Protein AF-A0A3L7VFD5-F1 (afdb_monomer_lite)

Structure (mmCIF, N/CA/C/O backbone):
data_AF-A0A3L7VFD5-F1
#
_entry.id   AF-A0A3L7VFD5-F1
#
loop_
_atom_site.group_PDB
_atom_site.id
_atom_site.type_symbol
_atom_site.label_atom_id
_atom_site.label_alt_id
_atom_site.label_comp_id
_atom_site.label_asym_id
_atom_site.label_entity_id
_atom_site.label_seq_id
_atom_site.pdbx_PDB_ins_code
_atom_site.Cartn_x
_atom_site.Cartn_y
_atom_site.Cartn_z
_atom_site.occupancy
_atom_site.B_iso_or_equiv
_atom_site.auth_seq_id
_atom_site.auth_comp_id
_atom_site.auth_asym_id
_atom_site.auth_atom_id
_atom_site.pdbx_PDB_model_num
ATOM 1 N N . MET A 1 1 ? 52.631 -28.542 25.547 1.00 47.19 1 MET A N 1
ATOM 2 C CA . MET A 1 1 ? 51.894 -29.180 24.435 1.00 47.19 1 MET A CA 1
ATOM 3 C C . MET A 1 1 ? 50.417 -29.141 24.786 1.00 47.19 1 MET A C 1
ATOM 5 O O . MET A 1 1 ? 49.954 -29.977 25.547 1.00 47.19 1 MET A O 1
ATOM 9 N N . GLU A 1 2 ? 49.718 -28.105 24.331 1.00 42.50 2 GLU A N 1
ATOM 10 C CA . GLU A 1 2 ? 48.281 -27.907 24.563 1.00 42.50 2 GLU A CA 1
ATOM 11 C C . GLU A 1 2 ? 47.461 -28.545 23.429 1.00 42.50 2 GLU A C 1
ATOM 13 O O . GLU A 1 2 ? 47.842 -28.406 22.260 1.00 42.50 2 GLU A O 1
ATOM 18 N N . PRO A 1 3 ? 46.331 -29.215 23.712 1.00 53.91 3 PRO A N 1
ATOM 19 C CA . PRO A 1 3 ? 45.475 -29.744 22.662 1.00 53.91 3 PRO A CA 1
ATOM 20 C C . PRO A 1 3 ? 44.552 -28.652 22.096 1.00 53.91 3 PRO A C 1
ATOM 22 O O . PRO A 1 3 ? 43.691 -28.103 22.782 1.00 53.91 3 PRO A O 1
ATOM 25 N N . LYS A 1 4 ? 44.707 -28.369 20.796 1.00 46.00 4 LYS A N 1
ATOM 26 C CA . LYS A 1 4 ? 43.802 -27.525 20.000 1.00 46.00 4 LYS A CA 1
ATOM 27 C C . LYS A 1 4 ? 42.440 -28.210 19.828 1.00 46.00 4 LYS A C 1
ATOM 29 O O . LYS A 1 4 ? 42.324 -29.205 19.114 1.00 46.00 4 LYS A O 1
ATOM 34 N N . ALA A 1 5 ? 41.399 -27.634 20.425 1.00 45.50 5 ALA A N 1
ATOM 35 C CA . ALA A 1 5 ? 40.012 -28.037 20.210 1.00 45.50 5 ALA A CA 1
ATOM 36 C C . ALA A 1 5 ? 39.544 -27.657 18.792 1.00 45.50 5 ALA A C 1
ATOM 38 O O . ALA A 1 5 ? 39.379 -26.485 18.455 1.00 45.50 5 ALA A O 1
ATOM 39 N N . THR A 1 6 ? 39.318 -28.661 17.948 1.00 46.72 6 THR A N 1
ATOM 40 C CA . THR A 1 6 ? 38.741 -28.518 16.606 1.00 46.72 6 THR A CA 1
ATOM 41 C C . THR A 1 6 ? 37.215 -28.597 16.698 1.00 46.72 6 THR A C 1
ATOM 43 O O . THR A 1 6 ? 36.643 -29.666 16.906 1.00 46.72 6 THR A O 1
ATOM 46 N N . ARG A 1 7 ? 36.525 -27.458 16.542 1.00 39.69 7 ARG A N 1
ATOM 47 C CA . ARG A 1 7 ? 35.060 -27.416 16.387 1.00 39.69 7 ARG A CA 1
ATOM 48 C C . ARG A 1 7 ? 34.671 -27.967 15.013 1.00 39.69 7 ARG A C 1
ATOM 50 O O . ARG A 1 7 ? 34.913 -27.326 13.994 1.00 39.69 7 ARG A O 1
ATOM 57 N N . ARG A 1 8 ? 34.038 -29.142 14.995 1.00 33.72 8 ARG A N 1
ATOM 58 C CA . ARG A 1 8 ? 33.312 -29.670 13.831 1.00 33.72 8 ARG A CA 1
ATOM 59 C C . ARG A 1 8 ? 31.956 -28.968 13.724 1.00 33.72 8 ARG A C 1
ATOM 61 O O . ARG A 1 8 ? 31.162 -29.031 14.656 1.00 33.72 8 ARG A O 1
ATOM 68 N N . LEU A 1 9 ? 31.694 -28.325 12.587 1.00 34.00 9 LEU A N 1
ATOM 69 C CA . LEU A 1 9 ? 30.356 -27.883 12.191 1.00 34.00 9 LEU A CA 1
ATOM 70 C C . LEU A 1 9 ? 29.597 -29.087 11.622 1.00 34.00 9 LEU A C 1
ATOM 72 O O . LEU A 1 9 ? 30.040 -29.712 10.659 1.00 34.00 9 LEU A O 1
ATOM 76 N N . THR A 1 10 ? 28.470 -29.428 12.237 1.00 37.56 10 THR A N 1
ATOM 77 C CA . THR A 1 10 ? 27.516 -30.413 11.722 1.00 37.56 10 THR A CA 1
ATOM 78 C C . THR A 1 10 ? 26.588 -29.767 10.684 1.00 37.56 10 THR A C 1
ATOM 80 O O . THR A 1 10 ? 26.190 -28.612 10.848 1.00 37.56 10 THR A O 1
ATOM 83 N N . PRO A 1 11 ? 26.205 -30.485 9.612 1.00 35.38 11 PRO A N 1
ATOM 84 C CA . PRO A 1 11 ? 25.252 -29.981 8.631 1.00 35.38 11 PRO A CA 1
ATOM 85 C C . PRO A 1 11 ? 23.817 -30.131 9.159 1.00 35.38 11 PRO A C 1
ATOM 87 O O . PRO A 1 11 ? 23.357 -31.245 9.418 1.00 35.38 11 PRO A O 1
ATOM 90 N N . MET A 1 12 ? 23.088 -29.018 9.288 1.00 28.19 12 MET A N 1
ATOM 91 C CA . MET A 1 12 ? 21.644 -29.042 9.546 1.00 28.19 12 MET A CA 1
ATOM 92 C C . MET A 1 12 ? 20.909 -29.637 8.339 1.00 28.19 12 MET A C 1
ATOM 94 O O . MET A 1 12 ? 20.802 -29.021 7.278 1.00 28.19 12 MET A O 1
ATOM 98 N N . LYS A 1 13 ? 20.374 -30.846 8.519 1.00 33.19 13 LYS A N 1
ATOM 99 C CA . LYS A 1 13 ? 19.343 -31.430 7.660 1.00 33.19 13 LYS A CA 1
ATOM 100 C C . LYS A 1 13 ? 17.956 -31.033 8.187 1.00 33.19 13 LYS A C 1
ATOM 102 O O . LYS A 1 13 ? 17.655 -31.262 9.349 1.00 33.19 13 LYS A O 1
ATOM 107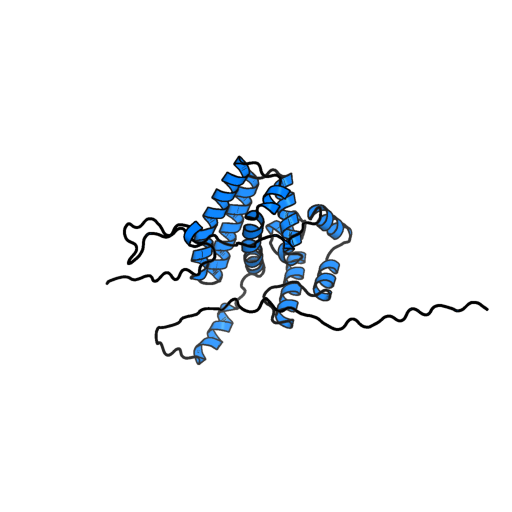 N N . LYS A 1 14 ? 17.157 -30.465 7.276 1.00 37.94 14 LYS A N 1
ATOM 108 C CA . LYS A 1 14 ? 15.692 -30.560 7.083 1.00 37.94 14 LYS A CA 1
ATOM 109 C C . LYS A 1 14 ? 14.800 -30.920 8.291 1.00 37.94 14 LYS A C 1
ATOM 111 O O . LYS A 1 14 ? 14.859 -32.051 8.754 1.00 37.94 14 LYS A O 1
ATOM 116 N N . CYS A 1 15 ? 13.828 -30.048 8.593 1.00 28.91 15 CYS A N 1
ATOM 117 C CA . CYS A 1 15 ? 12.426 -30.376 8.937 1.00 28.91 15 CYS A CA 1
ATOM 118 C C . CYS A 1 15 ? 11.527 -29.151 8.599 1.00 28.91 15 CYS A C 1
ATOM 120 O O . CYS A 1 15 ? 11.915 -28.043 8.950 1.00 28.91 15 CYS A O 1
ATOM 122 N N . ILE A 1 16 ? 10.555 -29.263 7.667 1.00 32.03 16 ILE A N 1
ATOM 123 C CA . ILE A 1 16 ? 9.072 -29.384 7.866 1.00 32.03 16 ILE A CA 1
ATOM 124 C C . ILE A 1 16 ? 8.458 -28.030 8.333 1.00 32.03 16 ILE A C 1
ATOM 126 O O . ILE A 1 16 ? 8.955 -27.475 9.297 1.00 32.03 16 ILE A O 1
ATOM 130 N N . LEU A 1 17 ? 7.487 -27.340 7.702 1.00 30.88 17 LEU A N 1
ATOM 131 C CA . LEU A 1 17 ? 6.160 -27.641 7.113 1.00 30.88 17 LEU A CA 1
ATOM 132 C C . LEU A 1 17 ? 5.897 -26.677 5.917 1.00 30.88 17 LEU A C 1
ATOM 134 O O . LEU A 1 17 ? 6.296 -25.520 5.979 1.00 30.88 17 LEU A O 1
ATOM 138 N N . LEU A 1 18 ? 5.375 -27.075 4.747 1.00 34.75 18 LEU A N 1
ATOM 139 C CA . LEU A 1 18 ? 3.965 -27.363 4.404 1.00 34.75 18 LEU A CA 1
ATOM 140 C C . LEU A 1 18 ? 2.945 -26.306 4.865 1.00 34.75 18 LEU A C 1
ATOM 142 O O . LEU A 1 18 ? 2.547 -26.275 6.021 1.00 34.75 18 LEU A O 1
ATOM 146 N N . GLY A 1 19 ? 2.445 -25.517 3.913 1.00 29.95 19 GLY A N 1
ATOM 147 C CA . GLY A 1 19 ? 1.246 -24.700 4.093 1.00 29.95 19 GLY A CA 1
ATOM 148 C C . GLY A 1 19 ? 1.325 -23.409 3.299 1.00 29.95 19 GLY A C 1
ATOM 149 O O . GLY A 1 19 ? 1.827 -22.432 3.826 1.00 29.95 19 GLY A O 1
ATOM 150 N N . LEU A 1 20 ? 0.904 -23.450 2.028 1.00 33.09 20 LEU A N 1
ATOM 151 C CA . LEU A 1 20 ? 0.375 -22.335 1.209 1.00 33.09 20 LEU A CA 1
ATOM 152 C C . LEU A 1 20 ? 0.159 -22.798 -0.252 1.00 33.09 20 LEU A C 1
ATOM 154 O O . LEU A 1 20 ? 0.409 -22.083 -1.218 1.00 33.09 20 LEU A O 1
ATOM 158 N N . GLY A 1 21 ? -0.299 -24.037 -0.426 1.00 30.41 21 GLY A N 1
ATOM 159 C CA . GLY A 1 21 ? -1.087 -24.408 -1.597 1.00 30.41 21 GLY A CA 1
ATOM 160 C C . GLY A 1 21 ? -2.545 -24.364 -1.164 1.00 30.41 21 GLY A C 1
ATOM 161 O O . GLY A 1 21 ? -2.809 -24.685 -0.010 1.00 30.41 21 GLY A O 1
ATOM 162 N N . TRP A 1 22 ? -3.456 -24.054 -2.085 1.00 28.53 22 TRP A N 1
ATOM 163 C CA . TRP A 1 22 ? -4.913 -23.938 -1.901 1.00 28.53 22 TRP A CA 1
ATOM 164 C C . TRP A 1 22 ? -5.420 -22.513 -1.628 1.00 28.53 22 TRP A C 1
ATOM 166 O O . TRP A 1 22 ? -5.955 -22.197 -0.574 1.00 28.53 22 TRP A O 1
ATOM 176 N N . ILE A 1 23 ? -5.365 -21.672 -2.663 1.00 31.47 23 ILE A N 1
ATOM 177 C CA . ILE A 1 23 ? -6.537 -20.860 -3.010 1.00 31.47 23 ILE A CA 1
ATOM 178 C C . ILE A 1 23 ? -7.079 -21.478 -4.292 1.00 31.47 23 ILE A C 1
ATOM 180 O O . ILE A 1 23 ? -6.551 -21.275 -5.386 1.00 31.47 23 ILE A O 1
ATOM 184 N N . LEU A 1 24 ? -8.065 -22.351 -4.106 1.00 31.52 24 LEU A N 1
ATOM 185 C CA . LEU A 1 24 ? -8.763 -23.034 -5.175 1.00 31.52 24 LEU A CA 1
ATOM 186 C C . LEU A 1 24 ? -9.630 -22.012 -5.911 1.00 31.52 24 LEU A C 1
ATOM 188 O O . LEU A 1 24 ? -10.523 -21.382 -5.344 1.00 31.52 24 LEU A O 1
ATOM 192 N N . LEU A 1 25 ? -9.333 -21.866 -7.192 1.00 32.38 25 LEU A N 1
ATOM 193 C CA . LEU A 1 25 ? -10.157 -21.215 -8.188 1.00 32.38 25 LEU A CA 1
ATOM 194 C C . LEU A 1 25 ? -11.389 -22.109 -8.406 1.00 32.38 25 LEU A C 1
ATOM 196 O O . LEU A 1 25 ? -11.350 -23.033 -9.213 1.00 32.38 25 LEU A O 1
ATOM 200 N N . VAL A 1 26 ? -12.471 -21.887 -7.654 1.00 27.50 26 VAL A N 1
ATOM 201 C CA . VAL A 1 26 ? -13.774 -22.492 -7.970 1.00 27.50 26 VAL A CA 1
ATOM 202 C C . VAL A 1 26 ? -14.364 -21.703 -9.136 1.00 27.50 26 VAL A C 1
ATOM 204 O O . VAL A 1 26 ? -15.088 -20.729 -8.958 1.00 27.50 26 VAL A O 1
ATOM 207 N N . VAL A 1 27 ? -13.993 -22.104 -10.351 1.00 33.53 27 VAL A N 1
ATOM 208 C CA . VAL A 1 27 ? -14.746 -21.789 -11.565 1.00 33.53 27 VAL A CA 1
ATOM 209 C C . VAL A 1 27 ? -15.717 -22.940 -11.764 1.00 33.53 27 VAL A C 1
ATOM 211 O O . VAL A 1 27 ? -15.351 -23.986 -12.290 1.00 33.53 27 VAL A O 1
ATOM 214 N N . SER A 1 28 ? -16.951 -22.758 -11.298 1.00 29.22 28 SER A N 1
ATOM 215 C CA . SER A 1 28 ? -18.067 -23.587 -11.743 1.00 29.22 28 SER A CA 1
ATOM 216 C C . SER A 1 28 ? -18.666 -22.899 -12.964 1.00 29.22 28 SER A C 1
ATOM 218 O O . SER A 1 28 ? -19.408 -21.927 -12.843 1.00 29.22 28 SER A O 1
ATOM 220 N N . PHE A 1 29 ? -18.248 -23.341 -14.149 1.00 32.47 29 PHE A N 1
ATOM 221 C CA . PHE A 1 29 ? -18.828 -22.935 -15.425 1.00 32.47 29 PHE A CA 1
ATOM 222 C C . PHE A 1 29 ? -19.794 -24.047 -15.845 1.00 32.47 29 PHE A C 1
ATOM 224 O O . PHE A 1 29 ? -19.408 -25.007 -16.503 1.00 32.47 29 PHE A O 1
ATOM 231 N N . CYS A 1 30 ? -21.044 -23.952 -15.401 1.00 33.19 30 CYS A N 1
ATOM 232 C CA . CYS A 1 30 ? -22.145 -24.699 -15.998 1.00 33.19 30 CYS A CA 1
ATOM 233 C C . CYS A 1 30 ? -22.911 -23.726 -16.879 1.00 33.19 30 CYS A C 1
ATOM 235 O O . CYS A 1 30 ? -23.705 -22.970 -16.345 1.00 33.19 30 CYS A O 1
ATOM 237 N N . LEU A 1 31 ? -22.634 -23.725 -18.182 1.00 35.38 31 LEU A N 1
ATOM 238 C CA . LEU A 1 31 ? -23.596 -23.508 -19.266 1.00 35.38 31 LEU A CA 1
ATOM 239 C C . LEU A 1 31 ? -22.878 -23.891 -20.570 1.00 35.38 31 LEU A C 1
ATOM 241 O O . LEU A 1 31 ? -21.834 -23.332 -20.907 1.00 35.38 31 LEU A O 1
ATOM 245 N N . GLY A 1 32 ? -23.409 -24.906 -21.252 1.00 35.22 32 GLY A N 1
ATOM 246 C CA . GLY A 1 32 ? -22.867 -25.442 -22.494 1.00 35.22 32 GLY A CA 1
ATOM 247 C C . GLY A 1 32 ? -22.921 -24.416 -23.621 1.00 35.22 32 GLY A C 1
ATOM 248 O O . GLY A 1 32 ? -23.995 -24.059 -24.096 1.00 35.22 32 GLY A O 1
ATOM 249 N N . GLN A 1 33 ? -21.750 -23.973 -24.061 1.00 37.38 33 GLN A N 1
ATOM 250 C CA . GLN A 1 33 ? -21.540 -23.430 -25.395 1.00 37.38 33 GLN A CA 1
ATOM 251 C C . GLN A 1 33 ? -20.241 -24.028 -25.931 1.00 37.38 33 GLN A C 1
ATOM 253 O O . GLN A 1 33 ? -19.202 -23.941 -25.273 1.00 37.38 33 GLN A O 1
ATOM 258 N N . ASP A 1 34 ? -20.306 -24.635 -27.115 1.00 35.81 34 ASP A N 1
ATOM 259 C CA . ASP A 1 34 ? -19.132 -25.037 -27.886 1.00 35.81 34 ASP A CA 1
ATOM 260 C C . ASP A 1 34 ? -18.338 -23.780 -28.256 1.00 35.81 34 ASP A C 1
ATOM 262 O O . ASP A 1 34 ? -18.667 -23.046 -29.188 1.00 35.81 34 ASP A O 1
ATOM 266 N N . VAL A 1 35 ? -17.304 -23.477 -27.470 1.00 43.16 35 VAL A N 1
ATOM 267 C CA . VAL A 1 35 ? -16.401 -22.361 -27.753 1.00 43.16 35 VAL A CA 1
ATOM 268 C C . VAL A 1 35 ? -15.301 -22.862 -28.677 1.00 43.16 35 VAL A C 1
ATOM 270 O O . VAL A 1 35 ? -14.378 -23.548 -28.240 1.00 43.16 35 VAL A O 1
ATOM 273 N N . ASP A 1 36 ? -15.381 -22.461 -29.944 1.00 45.09 36 ASP A N 1
ATOM 274 C CA . ASP A 1 36 ? -14.324 -22.623 -30.942 1.00 45.09 36 ASP A CA 1
ATOM 275 C C . ASP A 1 36 ? -12.994 -22.037 -30.422 1.00 45.09 36 ASP A C 1
ATOM 277 O O . ASP A 1 36 ? -12.819 -20.822 -30.260 1.00 45.09 36 ASP A O 1
ATOM 281 N N . LEU A 1 37 ? -12.052 -22.929 -30.107 1.00 45.84 37 LEU A N 1
ATOM 282 C CA . LEU A 1 37 ? -10.764 -22.595 -29.499 1.00 45.84 37 LEU A CA 1
ATOM 283 C C . LEU A 1 37 ? -9.799 -21.915 -30.482 1.00 45.84 37 LEU A C 1
ATOM 285 O O . LEU A 1 37 ? -8.828 -21.301 -30.035 1.00 45.84 37 LEU A O 1
ATOM 289 N N . THR A 1 38 ? -10.070 -21.944 -31.790 1.00 47.44 38 THR A N 1
ATOM 290 C CA . THR A 1 38 ? -9.158 -21.401 -32.811 1.00 47.44 38 THR A CA 1
ATOM 291 C C . THR A 1 38 ? -9.232 -19.873 -32.942 1.00 47.44 38 THR A C 1
ATOM 293 O O . THR A 1 38 ? -8.234 -19.224 -33.254 1.00 47.44 38 THR A O 1
ATOM 296 N N . LYS A 1 39 ? -10.355 -19.243 -32.563 1.00 49.06 39 LYS A N 1
ATOM 297 C CA . LYS A 1 39 ? -10.496 -17.769 -32.522 1.00 49.06 39 LYS A CA 1
ATOM 298 C C . LYS A 1 39 ? -9.864 -17.090 -31.297 1.00 49.06 39 LYS A C 1
ATOM 300 O O . LYS A 1 39 ? -9.740 -15.861 -31.273 1.00 49.06 39 LYS A O 1
ATOM 305 N N . LYS A 1 40 ? -9.436 -17.847 -30.277 1.00 49.25 40 LYS A N 1
ATOM 306 C CA . LYS A 1 40 ? -8.847 -17.287 -29.041 1.00 49.25 40 LYS A CA 1
ATOM 307 C C . LYS A 1 40 ? -7.405 -16.792 -29.200 1.00 49.25 40 LYS A C 1
ATOM 309 O O . LYS A 1 40 ? -6.976 -15.950 -28.411 1.00 49.25 40 LYS A O 1
ATOM 314 N N . GLU A 1 41 ? -6.654 -17.262 -30.194 1.00 45.25 41 GLU A N 1
ATOM 315 C CA . GLU A 1 41 ? -5.272 -16.799 -30.401 1.00 45.25 41 GLU A CA 1
ATOM 316 C C . GLU A 1 41 ? -5.192 -15.440 -31.104 1.00 45.25 41 GLU A C 1
ATOM 318 O O . GLU A 1 41 ? -4.340 -14.621 -30.755 1.00 45.25 41 GLU A O 1
ATOM 323 N N . GLN A 1 42 ? -6.130 -15.129 -32.003 1.00 42.03 42 GLN A N 1
ATOM 324 C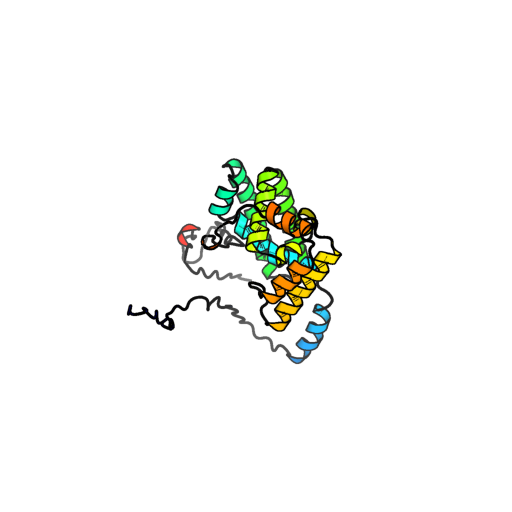 CA . GLN A 1 42 ? -6.149 -13.832 -32.691 1.00 42.03 42 GLN A CA 1
ATOM 325 C C . GLN A 1 42 ? -6.681 -12.684 -31.812 1.00 42.03 42 GLN A C 1
ATOM 327 O O . GLN A 1 42 ? -6.244 -11.546 -31.964 1.00 42.03 42 GLN A O 1
ATOM 332 N N . THR A 1 43 ? -7.527 -12.962 -30.814 1.00 44.72 43 THR A N 1
ATOM 333 C CA . THR A 1 43 ? -8.022 -11.939 -29.866 1.00 44.72 43 THR A CA 1
ATOM 334 C C . THR A 1 43 ? -7.051 -11.628 -28.722 1.00 44.72 43 THR A C 1
ATOM 336 O O . THR A 1 43 ? -7.077 -10.519 -28.186 1.00 44.72 43 THR A O 1
ATOM 339 N N . LYS A 1 44 ? -6.130 -12.539 -28.374 1.00 44.59 44 LYS A N 1
ATOM 340 C CA . LYS A 1 44 ? -5.064 -12.251 -27.393 1.00 44.59 44 LYS A CA 1
ATOM 341 C C . LYS A 1 44 ? -4.022 -11.260 -27.913 1.00 44.59 44 LYS A C 1
ATOM 343 O O . LYS A 1 44 ? -3.468 -10.509 -27.116 1.00 44.59 44 LYS A O 1
ATOM 348 N N . LYS A 1 45 ? -3.773 -11.233 -29.226 1.00 43.72 45 LYS A N 1
ATOM 349 C CA . LYS A 1 45 ? -2.802 -10.314 -29.841 1.00 43.72 45 LYS A CA 1
ATOM 350 C C . LYS A 1 45 ? -3.311 -8.868 -29.918 1.00 43.72 45 LYS A C 1
ATOM 352 O O . LYS A 1 45 ? -2.499 -7.962 -29.811 1.00 43.72 45 LYS A O 1
ATOM 357 N N . GLY A 1 46 ? -4.630 -8.663 -30.023 1.00 41.66 46 GLY A N 1
ATOM 358 C CA . GLY A 1 46 ? -5.254 -7.331 -30.019 1.00 41.66 46 GLY A CA 1
ATOM 359 C C . GLY A 1 46 ? -5.499 -6.746 -28.621 1.00 41.66 46 GLY A C 1
ATOM 360 O O . GLY A 1 46 ? -5.368 -5.549 -28.429 1.00 41.66 46 GLY A O 1
ATOM 361 N N . LEU A 1 47 ? -5.781 -7.568 -27.599 1.00 42.78 47 LEU A N 1
ATOM 362 C CA . LEU A 1 47 ? -5.965 -7.055 -26.225 1.00 42.78 47 LEU A CA 1
ATOM 363 C C . LEU A 1 47 ? -4.647 -6.750 -25.490 1.00 42.78 47 LEU A C 1
ATOM 365 O O . LEU A 1 47 ? -4.660 -6.130 -24.428 1.00 42.78 47 LEU A O 1
ATOM 369 N N . ALA A 1 48 ? -3.523 -7.218 -26.038 1.00 42.16 48 ALA A N 1
A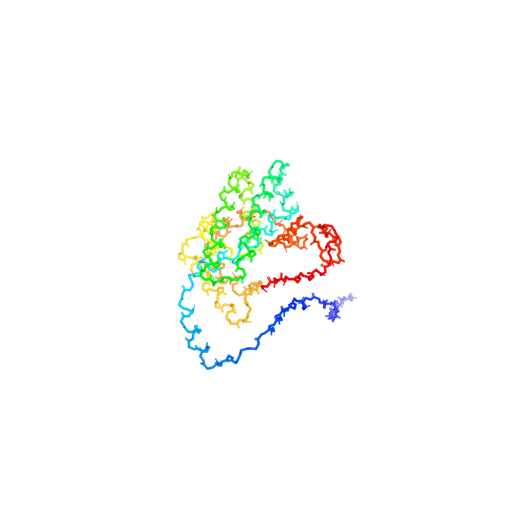TOM 370 C CA . ALA A 1 48 ? -2.179 -6.881 -25.585 1.00 42.16 48 ALA A CA 1
ATOM 371 C C . ALA A 1 48 ? -1.676 -5.543 -26.162 1.00 42.16 48 ALA A C 1
ATOM 373 O O . ALA A 1 48 ? -0.533 -5.172 -25.886 1.00 42.16 48 ALA A O 1
ATOM 374 N N . GLU A 1 49 ? -2.508 -4.806 -26.916 1.00 45.00 49 GLU A N 1
ATOM 375 C CA . GLU A 1 49 ? -2.286 -3.389 -27.218 1.00 45.00 49 GLU A CA 1
ATOM 376 C C . GLU A 1 49 ? -2.260 -2.587 -25.912 1.00 45.00 49 GLU A C 1
ATOM 378 O O . GLU A 1 49 ? -3.264 -2.117 -25.382 1.00 45.00 49 GLU A O 1
ATOM 383 N N . THR A 1 50 ? -1.045 -2.509 -25.372 1.00 49.12 50 THR A N 1
ATOM 384 C CA . THR A 1 50 ? -0.525 -1.491 -24.464 1.00 49.12 50 THR A CA 1
ATOM 385 C C . THR A 1 50 ? -1.496 -1.070 -23.371 1.00 49.12 50 THR A C 1
ATOM 387 O O . THR A 1 50 ? -1.854 0.103 -23.254 1.00 49.12 50 THR A O 1
ATOM 390 N N . LEU A 1 51 ? -1.871 -2.008 -22.497 1.00 51.31 51 LEU A N 1
ATOM 391 C CA . LEU A 1 51 ? -2.261 -1.600 -21.153 1.00 51.31 51 LEU A CA 1
ATOM 392 C C . LEU A 1 51 ? -1.121 -0.752 -20.603 1.00 51.31 51 LEU A C 1
ATOM 394 O O . LEU A 1 51 ? 0.008 -1.232 -20.492 1.00 51.31 51 LEU A O 1
ATOM 398 N N . ASN A 1 52 ? -1.415 0.521 -20.334 1.00 63.72 52 ASN A N 1
ATOM 399 C CA . ASN A 1 52 ? -0.413 1.455 -19.857 1.00 63.72 52 ASN A CA 1
ATOM 400 C C . ASN A 1 52 ? 0.250 0.832 -18.609 1.00 63.72 52 ASN A C 1
ATOM 402 O O . ASN A 1 52 ? -0.441 0.580 -17.617 1.00 63.72 52 ASN A O 1
ATOM 406 N N . PRO A 1 53 ? 1.563 0.561 -18.643 1.00 59.34 53 PRO A N 1
ATOM 407 C CA . PRO A 1 53 ? 2.272 -0.098 -17.550 1.00 59.34 53 PRO A CA 1
ATOM 408 C C . PRO A 1 53 ? 2.117 0.632 -16.206 1.00 59.34 53 PRO A C 1
ATOM 410 O O . PRO A 1 53 ? 2.043 0.016 -15.141 1.00 59.34 53 PRO A O 1
ATOM 413 N N . GLU A 1 54 ? 1.957 1.954 -16.255 1.00 58.09 54 GLU A N 1
ATOM 414 C CA . GLU A 1 54 ? 1.651 2.797 -15.103 1.00 58.09 54 GLU A CA 1
ATOM 415 C C . GLU A 1 54 ? 0.323 2.416 -14.430 1.00 58.09 54 GLU A C 1
ATOM 417 O O . GLU A 1 54 ? 0.209 2.387 -13.203 1.00 58.09 54 GLU A O 1
ATOM 422 N N . LEU A 1 55 ? -0.693 2.109 -15.233 1.00 56.78 55 LEU A N 1
ATOM 423 C CA . LEU A 1 55 ? -2.034 1.763 -14.780 1.00 56.78 55 LEU A CA 1
ATOM 424 C C . LEU A 1 55 ? -2.088 0.341 -14.201 1.00 56.78 55 LEU A C 1
ATOM 426 O O . LEU A 1 55 ? -2.732 0.120 -13.175 1.00 56.78 55 LEU A O 1
ATOM 430 N N . THR A 1 56 ? -1.345 -0.603 -14.780 1.00 61.81 56 THR A N 1
ATOM 431 C CA . THR A 1 56 ? -1.203 -1.965 -14.239 1.00 61.81 56 THR A CA 1
ATOM 432 C C . THR A 1 56 ? -0.525 -1.955 -12.865 1.00 61.81 56 THR A C 1
ATOM 434 O O . THR A 1 56 ? -0.999 -2.601 -11.926 1.00 61.81 56 THR A O 1
ATOM 437 N N . ALA A 1 57 ? 0.537 -1.159 -12.699 1.00 60.69 57 ALA A N 1
ATOM 438 C CA . ALA A 1 57 ? 1.216 -1.001 -11.413 1.00 60.69 57 ALA A CA 1
ATOM 439 C C . ALA A 1 57 ? 0.328 -0.328 -10.348 1.00 60.69 57 ALA A C 1
ATOM 441 O O . ALA A 1 57 ? 0.329 -0.760 -9.191 1.00 60.69 57 ALA A O 1
ATOM 442 N N . LYS A 1 58 ? -0.480 0.676 -10.737 1.00 57.62 58 LYS A N 1
ATOM 443 C CA . LYS A 1 58 ? -1.490 1.299 -9.856 1.00 57.62 58 LYS A CA 1
ATOM 444 C C . LYS A 1 58 ? -2.446 0.255 -9.272 1.00 57.62 58 LYS A C 1
ATOM 446 O O . LYS A 1 58 ? -2.687 0.266 -8.068 1.00 57.62 58 LYS A O 1
ATOM 451 N N . ILE A 1 59 ? -2.949 -0.678 -10.086 1.00 60.44 59 ILE A N 1
ATOM 452 C CA . ILE A 1 59 ? -3.907 -1.700 -9.633 1.00 60.44 59 ILE A CA 1
ATOM 453 C C . ILE A 1 59 ? -3.313 -2.639 -8.582 1.00 60.44 59 ILE A C 1
ATOM 455 O O . ILE A 1 59 ? -3.953 -2.885 -7.558 1.00 60.44 59 ILE A O 1
ATOM 459 N N . ALA A 1 60 ? -2.132 -3.198 -8.853 1.00 65.69 60 ALA A N 1
ATOM 460 C CA . ALA A 1 60 ? -1.543 -4.231 -8.001 1.00 65.69 60 ALA A CA 1
ATOM 461 C C . ALA A 1 60 ? -1.150 -3.678 -6.622 1.00 65.69 60 ALA A C 1
ATOM 463 O O . ALA A 1 60 ? -1.295 -4.354 -5.603 1.00 65.69 60 ALA A O 1
ATOM 464 N N . GLY A 1 61 ? -0.689 -2.426 -6.568 1.00 67.50 61 GLY A N 1
ATOM 465 C CA . GLY A 1 61 ? -0.384 -1.772 -5.299 1.00 67.50 61 GLY A CA 1
ATOM 466 C C . GLY A 1 61 ? -1.629 -1.343 -4.526 1.00 67.50 61 GLY A C 1
ATOM 467 O O . GLY A 1 61 ? -1.647 -1.411 -3.300 1.00 67.50 61 GLY A O 1
ATOM 468 N N . PHE A 1 62 ? -2.697 -0.934 -5.211 1.00 77.44 62 PHE A N 1
ATOM 469 C CA . PHE A 1 62 ? -3.813 -0.278 -4.538 1.00 77.44 62 PHE A CA 1
ATOM 470 C C . PHE A 1 62 ? -4.591 -1.183 -3.573 1.00 77.44 62 PHE A C 1
ATOM 472 O O . PHE A 1 62 ? -4.829 -0.795 -2.429 1.00 77.44 62 PHE A O 1
ATOM 479 N N . SER A 1 63 ? -4.940 -2.406 -3.985 1.00 81.00 63 SER A N 1
ATOM 480 C CA . SER A 1 63 ? -5.666 -3.350 -3.117 1.00 81.00 63 SER A CA 1
ATOM 481 C C . SER A 1 63 ? -4.898 -3.664 -1.828 1.00 81.00 63 SER A C 1
ATOM 483 O O . SER A 1 63 ? -5.487 -3.878 -0.766 1.00 81.00 63 SER A O 1
ATOM 485 N N . ASN A 1 64 ? -3.572 -3.619 -1.897 1.00 84.25 64 ASN A N 1
ATOM 486 C CA . ASN A 1 64 ? -2.725 -3.833 -0.742 1.00 84.25 64 ASN A CA 1
ATOM 487 C C . ASN A 1 64 ? -2.589 -2.579 0.133 1.00 84.25 64 ASN A C 1
ATOM 489 O O . ASN A 1 64 ? -2.563 -2.711 1.352 1.00 84.25 64 ASN A O 1
ATOM 493 N N . TYR A 1 65 ? -2.603 -1.369 -0.441 1.00 89.19 65 TYR A N 1
ATOM 494 C CA . TYR A 1 65 ? -2.668 -0.129 0.348 1.00 89.19 65 TYR A CA 1
ATOM 495 C C . TYR A 1 65 ? -3.936 -0.083 1.208 1.00 89.19 65 TYR A C 1
ATOM 497 O O . TYR A 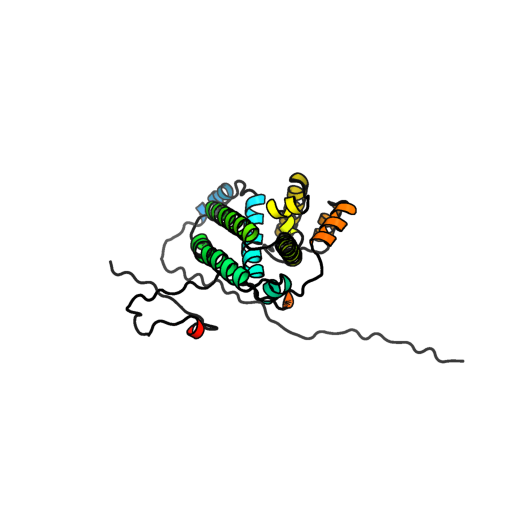1 65 ? -3.867 0.189 2.405 1.00 89.19 65 TYR A O 1
ATOM 505 N N . VAL A 1 66 ? -5.082 -0.440 0.616 1.00 92.81 66 VAL A N 1
ATOM 506 C CA . VAL A 1 66 ? -6.361 -0.589 1.330 1.00 92.81 66 VAL A CA 1
ATOM 507 C C . VAL A 1 66 ? -6.235 -1.622 2.450 1.00 92.81 66 VAL A C 1
ATOM 509 O O . VAL A 1 66 ? -6.606 -1.341 3.587 1.00 92.81 66 VAL A O 1
ATOM 512 N N . SER A 1 67 ? -5.650 -2.786 2.155 1.00 90.88 67 SER A N 1
ATOM 513 C CA . SER A 1 67 ? -5.456 -3.859 3.139 1.00 90.88 67 SER A CA 1
ATOM 514 C C . SER A 1 67 ? -4.604 -3.422 4.334 1.00 90.88 67 SER A C 1
ATOM 516 O O . SER A 1 67 ? -4.965 -3.689 5.476 1.00 90.88 67 SER A O 1
ATOM 518 N N . VAL A 1 68 ? -3.502 -2.711 4.080 1.00 93.25 68 VAL A N 1
ATOM 519 C CA . VAL A 1 68 ? -2.599 -2.176 5.111 1.00 93.25 68 VAL A CA 1
ATOM 520 C C . VAL A 1 68 ? -3.332 -1.174 6.006 1.00 93.25 68 VAL A C 1
ATOM 522 O O . VAL A 1 68 ? -3.220 -1.243 7.224 1.00 93.25 68 VAL A O 1
ATOM 525 N N . LEU A 1 69 ? -4.137 -0.279 5.427 1.00 95.88 69 LEU A N 1
ATOM 526 C CA . LEU A 1 69 ? -4.892 0.730 6.181 1.00 95.88 69 LEU A CA 1
ATOM 527 C C . LEU A 1 69 ? -6.082 0.159 6.969 1.00 95.88 69 LEU A C 1
ATOM 529 O O . LEU A 1 69 ? -6.591 0.827 7.873 1.00 95.88 69 LEU A O 1
ATOM 533 N N . ARG A 1 70 ? -6.533 -1.061 6.658 1.00 95.50 70 ARG A N 1
ATOM 534 C CA . ARG A 1 70 ? -7.561 -1.781 7.427 1.00 95.50 70 ARG A CA 1
ATOM 535 C C . ARG A 1 70 ? -7.018 -2.474 8.679 1.00 95.50 70 ARG A C 1
ATOM 537 O O . ARG A 1 70 ? -7.811 -2.821 9.546 1.00 95.50 70 ARG A O 1
ATOM 544 N N . ASP A 1 71 ? -5.710 -2.685 8.788 1.00 95.94 71 ASP A N 1
ATOM 545 C CA . ASP A 1 71 ? -5.126 -3.418 9.912 1.00 95.94 71 ASP A CA 1
ATOM 546 C C . ASP A 1 71 ? -4.959 -2.541 11.165 1.00 95.94 71 ASP A C 1
ATOM 548 O O . ASP A 1 71 ? -4.419 -1.432 11.114 1.00 95.94 71 ASP A O 1
ATOM 552 N N . ASP A 1 72 ? -5.388 -3.048 12.322 1.00 96.06 72 ASP A N 1
ATOM 553 C CA . ASP A 1 72 ? -5.347 -2.295 13.578 1.00 96.06 72 ASP A CA 1
ATOM 554 C C . ASP A 1 72 ? -3.928 -1.990 14.067 1.00 96.06 72 ASP A C 1
ATOM 556 O O . ASP A 1 72 ? -3.720 -0.957 14.709 1.00 96.06 72 ASP A O 1
ATOM 560 N N . LYS A 1 73 ? -2.933 -2.827 13.744 1.00 96.62 73 LYS A N 1
ATOM 561 C CA . LYS A 1 73 ? -1.533 -2.591 14.135 1.00 96.62 73 LYS A CA 1
ATOM 562 C C . LYS A 1 73 ? -0.945 -1.438 13.336 1.00 96.62 73 LYS A C 1
ATOM 564 O O . LYS A 1 73 ? -0.233 -0.611 13.898 1.00 96.62 73 LYS A O 1
ATOM 569 N N . VAL A 1 74 ? -1.305 -1.323 12.059 1.00 97.00 74 VAL A N 1
ATOM 570 C CA . VAL A 1 74 ? -0.948 -0.161 11.230 1.00 97.00 74 VAL A CA 1
ATOM 571 C C . VAL A 1 74 ? -1.635 1.096 11.746 1.00 97.00 74 VAL A C 1
ATOM 573 O O . VAL A 1 74 ? -1.000 2.138 11.881 1.00 97.00 74 VAL A O 1
ATOM 576 N N . ARG A 1 75 ? -2.919 1.021 12.101 1.00 97.69 75 ARG A N 1
ATOM 577 C CA . ARG A 1 75 ? -3.648 2.167 12.672 1.00 97.69 75 ARG A CA 1
ATOM 578 C C . ARG A 1 75 ? -3.069 2.609 14.017 1.00 97.69 75 ARG A C 1
ATOM 580 O O . ARG A 1 75 ? -3.043 3.806 14.305 1.00 97.69 75 ARG A O 1
ATOM 587 N N . ALA A 1 76 ? -2.600 1.662 14.828 1.00 97.62 76 ALA A N 1
ATOM 588 C CA . ALA A 1 76 ? -1.889 1.936 16.072 1.00 97.62 76 ALA A CA 1
ATOM 589 C C . ALA A 1 76 ? -0.522 2.593 15.816 1.00 97.62 76 ALA A C 1
ATOM 591 O O . ALA A 1 76 ? -0.221 3.609 16.437 1.00 97.62 76 ALA A O 1
ATOM 592 N N . GLU A 1 77 ? 0.254 2.092 14.850 1.00 97.50 77 GLU A N 1
ATOM 593 C CA . GLU A 1 77 ? 1.526 2.686 14.404 1.00 97.50 77 GLU A CA 1
ATOM 594 C C . GLU A 1 77 ? 1.347 4.126 13.900 1.00 97.50 77 GLU A C 1
ATOM 596 O O . GLU A 1 77 ? 2.130 5.019 14.224 1.00 97.50 77 GLU A O 1
ATOM 601 N N . LEU A 1 78 ? 0.270 4.387 13.157 1.00 98.00 78 LEU A N 1
ATOM 602 C CA . LEU A 1 78 ? -0.104 5.727 12.701 1.00 98.00 78 LEU A CA 1
ATOM 603 C C . LEU A 1 78 ? -0.705 6.601 13.813 1.00 98.00 78 LEU A C 1
ATOM 605 O O . LEU A 1 78 ? -0.975 7.780 13.578 1.00 98.00 78 LEU A O 1
ATOM 609 N N . LYS A 1 79 ? -0.920 6.056 15.016 1.00 98.19 79 LYS A N 1
ATOM 610 C CA . LYS A 1 79 ? -1.533 6.749 16.159 1.00 98.19 79 LYS A CA 1
ATOM 611 C C . LYS A 1 79 ? -2.867 7.404 15.788 1.00 98.19 79 LYS A C 1
ATOM 613 O O . LYS A 1 79 ? -3.108 8.562 16.122 1.00 98.19 79 LYS A O 1
ATOM 618 N N . LEU A 1 80 ? -3.712 6.689 15.040 1.00 98.38 80 LEU A N 1
ATOM 619 C CA . LEU A 1 80 ? -5.009 7.225 14.624 1.00 98.38 80 LEU A CA 1
ATOM 620 C C . LEU A 1 80 ? -5.951 7.340 15.824 1.00 98.38 80 LEU A C 1
ATOM 622 O O . LEU A 1 80 ? -6.228 6.333 16.487 1.00 98.38 80 LEU A O 1
ATOM 626 N N . GLY A 1 81 ? -6.475 8.546 16.052 1.00 98.06 81 GLY A N 1
ATOM 627 C CA . GLY A 1 81 ? -7.544 8.789 17.019 1.00 98.06 81 GLY A CA 1
ATOM 628 C C . GLY A 1 81 ? -8.880 8.194 16.566 1.00 98.06 81 GLY A C 1
ATOM 629 O O . GLY A 1 81 ? -9.062 7.861 15.395 1.00 98.06 81 GLY A O 1
ATOM 630 N N . GLU A 1 82 ? -9.842 8.088 17.481 1.00 97.81 82 GLU A N 1
ATOM 631 C CA . GLU A 1 82 ? -11.140 7.449 17.220 1.00 97.81 82 GLU A CA 1
ATOM 632 C C . GLU A 1 82 ? -11.899 8.086 16.043 1.00 97.81 82 GLU A C 1
ATOM 634 O O . GLU A 1 82 ? -12.340 7.385 15.133 1.00 97.81 82 GLU A O 1
ATOM 639 N N . SER A 1 83 ? -11.956 9.422 15.989 1.00 98.12 83 SER A N 1
ATOM 640 C CA . SER A 1 83 ? -12.574 10.151 14.871 1.00 98.12 83 SER A CA 1
ATOM 641 C C . SER A 1 83 ? -11.880 9.864 13.530 1.00 98.12 83 SER A C 1
ATOM 643 O O . SER A 1 83 ? -12.542 9.618 12.522 1.00 98.12 83 SER A O 1
ATOM 645 N N . GLN A 1 84 ? -10.540 9.803 13.514 1.00 98.44 84 GLN A N 1
ATOM 646 C CA . GLN A 1 84 ? -9.784 9.465 12.304 1.00 98.44 84 GLN A CA 1
ATOM 647 C C . GLN A 1 84 ? -10.060 8.029 11.852 1.00 98.44 84 GLN A C 1
ATOM 649 O O . GLN A 1 84 ? -10.235 7.802 10.660 1.00 98.44 84 GLN A O 1
ATOM 654 N N . ARG A 1 85 ? -10.129 7.074 12.791 1.00 98.31 85 ARG A N 1
ATOM 655 C CA . ARG A 1 85 ? -10.455 5.668 12.505 1.00 98.31 85 ARG A CA 1
ATOM 656 C C . ARG A 1 85 ? -11.849 5.539 11.902 1.00 98.31 85 ARG A C 1
ATOM 658 O O . ARG A 1 85 ? -11.973 4.974 10.826 1.00 98.31 85 ARG A O 1
ATOM 665 N N . LYS A 1 86 ? -12.861 6.151 12.525 1.00 97.69 86 LYS A N 1
ATOM 666 C CA . LYS A 1 86 ? -14.246 6.133 12.030 1.00 97.69 86 LYS A CA 1
ATOM 667 C C . LYS A 1 86 ? -14.365 6.725 10.625 1.00 97.69 86 LYS A C 1
ATOM 669 O O . LYS A 1 86 ? -15.034 6.150 9.768 1.00 97.69 86 LYS A O 1
ATOM 674 N N . ASN A 1 87 ? -13.704 7.857 10.377 1.00 98.12 87 ASN A N 1
ATOM 675 C CA . ASN A 1 87 ? -13.694 8.470 9.051 1.00 98.12 87 ASN A CA 1
ATOM 676 C C . ASN A 1 87 ? -12.954 7.588 8.039 1.00 98.12 87 ASN A C 1
ATOM 678 O O . ASN A 1 87 ? -13.459 7.373 6.946 1.00 98.12 87 ASN A O 1
ATOM 682 N N . LEU A 1 88 ? -11.801 7.025 8.408 1.00 97.56 88 LEU A N 1
ATOM 683 C CA . LEU A 1 88 ? -11.055 6.110 7.548 1.00 97.56 88 LEU A CA 1
ATOM 684 C C . LEU A 1 88 ? -11.874 4.860 7.201 1.00 97.56 88 LEU A C 1
ATOM 686 O O . LEU A 1 88 ? -11.900 4.464 6.042 1.00 97.56 88 LEU A O 1
ATOM 690 N N . ASP A 1 89 ? -12.566 4.264 8.171 1.00 96.38 89 ASP A N 1
ATOM 691 C CA . ASP A 1 89 ? -13.432 3.104 7.950 1.00 96.38 89 ASP A CA 1
ATOM 692 C C . ASP A 1 89 ? -14.554 3.413 6.966 1.00 96.38 89 ASP A C 1
ATOM 694 O O . ASP A 1 89 ? -14.786 2.637 6.041 1.00 96.38 89 ASP A O 1
ATOM 698 N N . LYS A 1 90 ? -15.200 4.575 7.107 1.00 96.25 90 LYS A N 1
ATOM 699 C CA . LYS A 1 90 ? -16.217 5.034 6.156 1.00 96.25 90 LYS A CA 1
ATOM 700 C C . LYS A 1 90 ? -15.663 5.092 4.729 1.00 96.25 90 LYS A C 1
ATOM 702 O O . LYS A 1 90 ? -16.279 4.548 3.818 1.00 96.25 90 LYS A O 1
ATOM 707 N N . GLU A 1 91 ? -14.503 5.716 4.540 1.00 97.06 91 GLU A N 1
ATOM 708 C CA . GLU A 1 91 ? -13.892 5.861 3.213 1.00 97.06 91 GLU A CA 1
ATOM 709 C C . GLU A 1 91 ? -13.435 4.517 2.638 1.00 97.06 91 GLU A C 1
ATOM 711 O O . GLU A 1 91 ? -13.662 4.249 1.463 1.00 97.06 91 GLU A O 1
ATOM 716 N N . LEU A 1 92 ? -12.846 3.636 3.453 1.00 95.62 92 LEU A N 1
ATOM 717 C CA . LEU A 1 92 ? -12.438 2.301 3.008 1.00 95.62 92 LEU A CA 1
ATOM 718 C C . LEU A 1 92 ? -13.652 1.443 2.621 1.00 95.62 92 LEU A C 1
ATOM 720 O O . LEU A 1 92 ? -13.609 0.765 1.597 1.00 95.62 92 LEU A O 1
ATOM 724 N N . ASN A 1 93 ? -14.747 1.505 3.383 1.00 93.38 93 ASN A N 1
ATOM 725 C CA . ASN A 1 93 ? -15.968 0.749 3.094 1.00 93.38 93 ASN A CA 1
ATOM 726 C C . ASN A 1 93 ? -16.647 1.207 1.792 1.00 93.38 93 ASN A C 1
ATOM 728 O O . ASN A 1 93 ? -17.182 0.380 1.055 1.00 93.38 93 ASN A O 1
ATOM 732 N N . ASN A 1 94 ? -16.547 2.493 1.441 1.00 93.88 94 ASN A N 1
ATOM 733 C CA . ASN A 1 94 ? -17.032 3.003 0.153 1.00 93.88 94 ASN A CA 1
ATOM 734 C C . ASN A 1 94 ? -16.291 2.396 -1.059 1.00 93.88 94 ASN A C 1
ATOM 736 O O . ASN A 1 94 ? -16.808 2.443 -2.176 1.00 93.88 94 ASN A O 1
ATOM 740 N N . LEU A 1 95 ? -15.100 1.813 -0.863 1.00 93.62 95 LEU A N 1
ATOM 741 C CA . LEU A 1 95 ? -14.311 1.180 -1.928 1.00 93.62 95 LEU A CA 1
ATOM 742 C C . LEU A 1 95 ? -14.678 -0.290 -2.170 1.00 93.62 95 LEU A C 1
ATOM 744 O O . LEU A 1 95 ? -14.365 -0.820 -3.240 1.00 93.62 95 LEU A O 1
ATOM 748 N N . ASP A 1 96 ? -15.341 -0.949 -1.215 1.00 91.31 96 ASP A N 1
ATOM 749 C CA . ASP A 1 96 ? -15.584 -2.395 -1.268 1.00 91.31 96 ASP A CA 1
ATOM 750 C C . ASP A 1 96 ? -16.464 -2.788 -2.459 1.00 91.31 96 ASP A C 1
ATOM 752 O O . ASP A 1 96 ? -16.107 -3.680 -3.232 1.00 91.31 96 ASP A O 1
ATOM 756 N N . LEU A 1 97 ? -17.584 -2.087 -2.669 1.00 88.69 97 LEU A N 1
ATOM 757 C CA . LEU A 1 97 ? -18.484 -2.367 -3.790 1.00 88.69 97 LEU A CA 1
ATOM 758 C C . LEU A 1 97 ? -17.825 -2.094 -5.157 1.00 88.69 97 LEU A C 1
ATOM 760 O O . LEU A 1 97 ? -17.881 -2.979 -6.018 1.00 88.69 97 LEU A O 1
ATOM 764 N N . PRO A 1 98 ? -17.164 -0.941 -5.394 1.00 90.31 98 PRO A N 1
ATOM 765 C CA . PRO A 1 98 ? -16.399 -0.726 -6.618 1.00 90.31 98 PRO A CA 1
ATOM 766 C C . PRO A 1 98 ? -15.366 -1.820 -6.904 1.00 90.31 98 PRO A C 1
ATOM 768 O O . PRO A 1 98 ? -15.224 -2.226 -8.060 1.00 90.31 98 PRO A O 1
ATOM 771 N N . PHE A 1 99 ? -14.671 -2.313 -5.874 1.00 86.62 99 PHE A N 1
ATOM 772 C CA . PHE A 1 99 ? -13.711 -3.412 -5.996 1.00 86.62 99 PHE A CA 1
ATOM 773 C C . PHE A 1 99 ? -14.372 -4.734 -6.334 1.00 86.62 99 PHE A C 1
ATOM 775 O O . PHE A 1 99 ? -13.854 -5.472 -7.172 1.00 86.62 99 PHE A O 1
ATOM 782 N N . TRP A 1 100 ? -15.516 -5.017 -5.720 1.00 84.88 100 TRP A N 1
ATOM 783 C CA . TRP A 1 100 ? -16.278 -6.218 -6.009 1.00 84.88 100 TRP A CA 1
ATOM 784 C C . TRP A 1 100 ? -16.757 -6.237 -7.461 1.00 84.88 100 TRP A C 1
ATOM 786 O O . TRP A 1 100 ? -16.469 -7.176 -8.196 1.00 84.88 100 TRP A O 1
ATOM 796 N N . GLN A 1 101 ? -17.377 -5.145 -7.910 1.00 87.25 101 GLN A N 1
ATOM 797 C CA . GLN A 1 101 ? -17.852 -4.978 -9.287 1.00 87.25 101 GLN A CA 1
ATOM 798 C C . GLN A 1 101 ? -16.720 -5.000 -10.322 1.00 87.25 101 GLN A C 1
ATOM 800 O O . GLN A 1 101 ? -16.956 -5.293 -11.490 1.00 87.25 101 GLN A O 1
ATOM 805 N N . ALA A 1 102 ? -15.484 -4.679 -9.927 1.00 86.56 102 ALA A N 1
ATOM 806 C CA . ALA A 1 102 ? -14.341 -4.751 -10.829 1.00 86.56 102 ALA A CA 1
ATOM 807 C C . ALA A 1 102 ? -13.997 -6.195 -11.244 1.00 86.56 102 ALA A C 1
ATOM 809 O O . ALA A 1 102 ? -13.196 -6.382 -12.149 1.00 86.56 102 ALA A O 1
ATOM 810 N N . ARG A 1 103 ? -14.577 -7.224 -10.613 1.00 81.50 103 ARG A N 1
ATOM 811 C CA . ARG A 1 103 ? -14.360 -8.627 -10.998 1.00 81.50 103 ARG A CA 1
ATOM 812 C C . ARG A 1 103 ? -15.048 -9.008 -12.311 1.00 81.50 103 ARG A C 1
ATOM 814 O O . ARG A 1 103 ? -14.557 -9.906 -12.988 1.00 81.50 103 ARG A O 1
ATOM 821 N N . ASP A 1 104 ? -16.123 -8.308 -12.666 1.00 88.06 104 ASP A N 1
ATOM 822 C CA . ASP A 1 104 ? -17.031 -8.700 -13.752 1.00 88.06 104 ASP A CA 1
ATOM 823 C C . ASP A 1 104 ? -16.887 -7.831 -15.016 1.00 88.06 104 ASP A C 1
ATOM 825 O O . ASP A 1 104 ? -17.597 -8.032 -16.000 1.00 88.06 104 ASP A O 1
ATOM 829 N N . ILE A 1 105 ? -15.968 -6.858 -15.013 1.00 90.44 105 ILE A N 1
ATOM 830 C CA . ILE A 1 105 ? -15.772 -5.903 -16.117 1.00 90.44 105 ILE A CA 1
ATOM 831 C C . ILE A 1 105 ? -14.440 -6.123 -16.846 1.00 90.44 105 ILE A C 1
ATOM 833 O O . ILE A 1 105 ? -13.537 -6.815 -16.374 1.00 90.44 105 ILE A O 1
ATOM 837 N N . LYS A 1 106 ? -14.294 -5.520 -18.030 1.00 89.75 106 LYS A N 1
ATOM 838 C CA . LYS A 1 106 ? -13.083 -5.645 -18.857 1.00 89.75 106 LYS A CA 1
ATOM 839 C C . LYS A 1 106 ? -11.876 -4.982 -18.188 1.00 89.75 106 LYS A C 1
ATOM 841 O O . LYS A 1 106 ? -12.007 -3.949 -17.539 1.00 89.75 106 LYS A O 1
ATOM 846 N N . MET A 1 107 ? -10.669 -5.504 -18.430 1.00 83.31 107 MET A N 1
ATOM 847 C CA . MET A 1 107 ? -9.431 -5.037 -17.779 1.00 83.31 107 MET A CA 1
ATOM 848 C C . MET A 1 107 ? -9.184 -3.521 -17.897 1.00 83.31 107 MET A C 1
ATOM 850 O O . MET A 1 107 ? -8.783 -2.891 -16.923 1.00 83.31 107 MET A O 1
ATOM 854 N N . ALA A 1 108 ? -9.459 -2.914 -19.056 1.00 85.44 108 ALA A N 1
ATOM 855 C CA . ALA A 1 108 ? -9.321 -1.466 -19.242 1.00 85.44 108 ALA A CA 1
ATOM 856 C C . ALA A 1 108 ? -10.260 -0.655 -18.322 1.00 85.44 108 ALA A C 1
ATOM 858 O O . ALA A 1 108 ? -9.879 0.389 -17.792 1.00 85.44 108 ALA A O 1
ATOM 859 N N . GLU A 1 109 ? -11.470 -1.158 -18.073 1.00 89.00 109 GLU A N 1
ATOM 860 C CA . GLU A 1 109 ? -12.428 -0.542 -17.153 1.00 89.00 109 GLU A CA 1
ATOM 861 C C . GLU A 1 109 ? -12.041 -0.792 -15.689 1.00 89.00 109 GLU A C 1
ATOM 863 O O . GLU A 1 109 ? -12.135 0.126 -14.876 1.00 89.00 109 GLU A O 1
ATOM 868 N N . ILE A 1 110 ? -11.520 -1.986 -15.359 1.00 85.75 110 ILE A N 1
ATOM 869 C CA . ILE A 1 110 ? -10.934 -2.295 -14.038 1.00 85.75 110 ILE A CA 1
ATOM 870 C C . ILE A 1 110 ? -9.846 -1.280 -13.698 1.00 85.75 110 ILE A C 1
ATOM 872 O O . ILE A 1 110 ? -9.829 -0.722 -12.601 1.00 85.75 110 ILE A O 1
ATOM 876 N N . ILE A 1 111 ? -8.943 -1.052 -14.650 1.00 83.50 111 ILE A N 1
ATOM 877 C CA . ILE A 1 111 ? -7.846 -0.095 -14.561 1.00 83.50 111 ILE A CA 1
ATOM 878 C C . ILE A 1 111 ? -8.356 1.293 -14.200 1.00 83.50 111 ILE A C 1
ATOM 880 O O . ILE A 1 111 ? -7.913 1.866 -13.202 1.00 83.50 111 ILE A O 1
ATOM 884 N N . LYS A 1 112 ? -9.298 1.811 -14.990 1.00 86.25 112 LYS A N 1
ATOM 885 C CA . LYS A 1 112 ? -9.860 3.143 -14.779 1.00 86.25 112 LYS A CA 1
ATOM 886 C C . LYS A 1 112 ? -10.526 3.229 -13.406 1.00 86.25 112 LYS A C 1
ATOM 888 O O . LYS A 1 112 ? -10.152 4.067 -12.595 1.00 86.25 112 LYS A O 1
ATOM 893 N N . LYS A 1 113 ? -11.416 2.282 -13.099 1.00 89.19 113 LYS A N 1
ATOM 894 C CA . LYS A 1 113 ? -12.190 2.251 -11.853 1.00 89.19 113 LYS A CA 1
ATOM 895 C C . LYS A 1 113 ? -11.309 2.153 -10.607 1.00 89.19 113 LYS A C 1
ATOM 897 O O . LYS A 1 113 ? -11.565 2.838 -9.620 1.00 89.19 113 LYS A O 1
ATOM 902 N N . LYS A 1 114 ? -10.255 1.329 -10.636 1.00 86.19 114 LYS A N 1
ATOM 903 C CA . LYS A 1 114 ? -9.285 1.240 -9.534 1.00 86.19 114 LYS A CA 1
ATOM 904 C C . LYS A 1 114 ? -8.433 2.502 -9.410 1.00 86.19 114 LYS A C 1
ATOM 906 O O . LYS A 1 114 ? -8.136 2.892 -8.286 1.00 86.19 114 LYS A O 1
ATOM 911 N N . GLY A 1 115 ? -8.073 3.138 -10.526 1.00 85.44 115 GLY A N 1
ATOM 912 C CA . GLY A 1 115 ? -7.421 4.449 -10.532 1.00 85.44 115 GLY A CA 1
ATOM 913 C C . GLY A 1 115 ? -8.270 5.510 -9.833 1.00 85.44 115 GLY A C 1
ATOM 914 O O . GLY A 1 115 ? -7.803 6.117 -8.872 1.00 85.44 115 GLY A O 1
ATOM 915 N N . ASP A 1 116 ? -9.538 5.639 -10.229 1.00 89.38 116 ASP A N 1
ATOM 916 C CA . ASP A 1 116 ? -10.488 6.592 -9.640 1.00 89.38 116 ASP A CA 1
ATOM 917 C C . ASP A 1 116 ? -10.673 6.346 -8.131 1.00 89.38 116 ASP A C 1
ATOM 919 O O . ASP A 1 116 ? -10.650 7.273 -7.320 1.00 89.38 116 ASP A O 1
ATOM 923 N N . CYS A 1 117 ? -10.785 5.077 -7.730 1.00 91.06 117 CYS A N 1
ATOM 924 C CA . CYS A 1 117 ? -10.868 4.683 -6.324 1.00 91.06 117 CYS A CA 1
ATOM 925 C C . CYS A 1 117 ? -9.591 5.035 -5.535 1.00 91.06 117 CYS A C 1
ATOM 927 O O . CYS A 1 117 ? -9.680 5.457 -4.381 1.00 91.06 117 CYS A O 1
ATOM 929 N N . PHE A 1 118 ? -8.402 4.881 -6.131 1.00 88.88 118 PHE A N 1
ATOM 930 C CA . PHE A 1 118 ? -7.144 5.267 -5.485 1.00 88.88 118 PHE A CA 1
ATOM 931 C C . PHE A 1 118 ? -7.054 6.777 -5.311 1.00 88.88 118 PHE A C 1
ATOM 933 O O . PHE A 1 118 ? -6.650 7.249 -4.250 1.00 88.88 118 PHE A O 1
ATOM 940 N N . ASP A 1 119 ? -7.470 7.538 -6.320 1.00 90.19 119 ASP A N 1
ATOM 941 C CA . ASP A 1 119 ? -7.488 8.993 -6.254 1.00 90.19 119 ASP A CA 1
ATOM 942 C C . ASP A 1 119 ? -8.468 9.501 -5.198 1.00 90.19 119 ASP A C 1
ATOM 944 O O . ASP A 1 119 ? -8.118 10.389 -4.417 1.00 90.19 119 ASP A O 1
ATOM 948 N N . HIS A 1 120 ? -9.647 8.887 -5.111 1.00 93.75 120 HIS A N 1
ATOM 949 C CA . HIS A 1 120 ? -10.611 9.150 -4.052 1.00 93.75 120 HIS A CA 1
ATOM 950 C C . HIS A 1 120 ? -10.022 8.880 -2.660 1.00 93.75 120 HIS A C 1
ATOM 952 O O . HIS A 1 120 ? -10.017 9.786 -1.822 1.00 93.75 120 HIS A O 1
ATOM 958 N N . LEU A 1 121 ? -9.461 7.684 -2.430 1.00 94.19 121 LEU A N 1
ATOM 959 C CA . LEU A 1 121 ? -8.877 7.334 -1.134 1.00 94.19 121 LEU A CA 1
ATOM 960 C C . LEU A 1 121 ? -7.726 8.270 -0.768 1.00 94.19 121 LEU A C 1
ATOM 962 O O . LEU A 1 121 ? -7.647 8.739 0.360 1.00 94.19 121 LEU A O 1
ATOM 966 N N . ASP A 1 122 ? -6.831 8.566 -1.705 1.00 92.31 122 ASP A N 1
ATOM 967 C CA . ASP A 1 122 ? -5.681 9.427 -1.444 1.00 92.31 122 ASP A CA 1
ATOM 968 C C . ASP A 1 122 ? -6.105 10.851 -1.047 1.00 92.31 122 ASP A C 1
ATOM 970 O O . ASP A 1 122 ? -5.577 11.404 -0.077 1.00 92.31 122 ASP A O 1
ATOM 974 N N . ASN A 1 123 ? -7.118 11.401 -1.726 1.00 94.94 123 ASN A N 1
ATOM 975 C CA . ASN A 1 123 ? -7.721 12.688 -1.382 1.00 94.94 123 ASN A CA 1
ATOM 976 C C . ASN A 1 123 ? -8.412 12.655 -0.010 1.00 94.94 123 ASN A C 1
ATOM 978 O O . ASN A 1 123 ? -8.335 13.627 0.743 1.00 94.94 123 ASN A O 1
ATOM 982 N N . ALA A 1 124 ? -9.081 11.554 0.333 1.00 96.81 124 ALA A N 1
ATOM 983 C CA . ALA A 1 124 ? -9.714 11.386 1.635 1.00 96.81 124 ALA A CA 1
ATOM 984 C C . ALA A 1 124 ? -8.674 11.268 2.762 1.00 96.81 124 ALA A C 1
ATOM 986 O O . ALA A 1 124 ? -8.782 11.938 3.790 1.00 96.81 124 ALA A O 1
ATOM 987 N N . LEU A 1 125 ? -7.601 10.504 2.542 1.00 96.25 125 LEU A N 1
ATOM 988 C CA . LEU A 1 125 ? -6.490 10.368 3.483 1.00 96.25 125 LEU A CA 1
ATOM 989 C C . LEU A 1 125 ? -5.794 11.702 3.749 1.00 96.25 125 LEU A C 1
ATOM 991 O O . LEU A 1 125 ? -5.390 11.940 4.880 1.00 96.25 125 LEU A O 1
ATOM 995 N N . ALA A 1 126 ? -5.676 12.581 2.750 1.00 96.00 126 ALA A N 1
ATOM 996 C CA . ALA A 1 126 ? -5.121 13.922 2.942 1.00 96.00 126 ALA A CA 1
ATOM 997 C C . ALA A 1 126 ? -5.971 14.806 3.879 1.00 96.00 126 ALA A C 1
ATOM 999 O O . ALA A 1 126 ? -5.443 15.742 4.471 1.00 96.00 126 ALA A O 1
ATOM 1000 N N . LYS A 1 127 ? -7.270 14.510 4.024 1.00 97.81 127 LYS A N 1
ATOM 1001 C CA . LYS A 1 127 ? -8.189 15.213 4.936 1.00 97.81 127 LYS A CA 1
ATOM 1002 C C . LYS A 1 127 ? -8.248 14.566 6.321 1.00 97.81 127 LYS A C 1
ATOM 1004 O O . LYS A 1 127 ? -8.434 15.261 7.312 1.00 97.81 127 LYS A O 1
ATOM 1009 N N . ILE A 1 128 ? -8.126 13.238 6.385 1.00 98.31 128 ILE A N 1
ATOM 1010 C CA . ILE A 1 128 ? -8.245 12.461 7.629 1.00 98.31 128 ILE A CA 1
ATOM 1011 C C . ILE A 1 128 ? -6.924 12.433 8.402 1.00 98.31 128 ILE A C 1
ATOM 1013 O O . ILE A 1 128 ? -6.919 12.519 9.631 1.00 98.31 128 ILE A O 1
ATOM 1017 N N . LEU A 1 129 ? -5.804 12.265 7.698 1.00 98.12 129 LEU A N 1
ATOM 1018 C CA . LEU A 1 129 ? -4.485 12.095 8.292 1.00 98.12 129 LEU A CA 1
ATOM 1019 C C . LEU A 1 129 ? -3.744 13.425 8.362 1.00 98.12 129 LEU A C 1
ATOM 1021 O O . LEU A 1 129 ? -3.766 14.224 7.429 1.00 98.12 129 LEU A O 1
ATOM 1025 N N . THR A 1 130 ? -2.987 13.619 9.439 1.00 97.94 130 THR A N 1
ATOM 1026 C CA . THR A 1 130 ? -1.969 14.675 9.468 1.00 97.94 130 THR A CA 1
ATOM 1027 C C . THR A 1 130 ? -0.890 14.406 8.416 1.00 97.94 130 THR A C 1
ATOM 1029 O O . THR A 1 130 ? -0.669 13.263 8.006 1.00 97.94 130 THR A O 1
ATOM 1032 N N . VAL A 1 131 ? -0.142 15.441 8.028 1.00 95.44 131 VAL A N 1
ATOM 1033 C CA . VAL A 1 131 ? 0.974 15.314 7.071 1.00 95.44 131 VAL A CA 1
ATOM 1034 C C . VAL A 1 131 ? 1.981 14.242 7.515 1.00 95.44 131 VAL A C 1
ATOM 1036 O O . VAL A 1 131 ? 2.414 13.418 6.708 1.00 95.44 131 VAL A O 1
ATOM 1039 N N . THR A 1 132 ? 2.312 14.193 8.809 1.00 96.25 132 THR A N 1
ATOM 1040 C CA . THR A 1 132 ? 3.229 13.192 9.377 1.00 96.25 132 THR A CA 1
ATOM 1041 C C . THR A 1 132 ? 2.657 11.776 9.297 1.00 96.25 132 THR A C 1
ATOM 1043 O O . THR A 1 132 ? 3.369 10.854 8.899 1.00 96.25 132 THR A O 1
ATOM 1046 N N . GLN A 1 133 ? 1.372 11.594 9.620 1.00 97.50 133 GLN A N 1
ATOM 1047 C CA . GLN A 1 133 ? 0.695 10.296 9.512 1.00 97.50 133 GLN A CA 1
ATOM 1048 C C . GLN A 1 133 ? 0.605 9.826 8.058 1.00 97.50 133 GLN A C 1
ATOM 1050 O O . GLN A 1 133 ? 0.926 8.676 7.774 1.00 97.50 133 GLN A O 1
ATOM 1055 N N . LYS A 1 134 ? 0.238 10.713 7.123 1.00 95.62 134 LYS A N 1
ATOM 1056 C CA . LYS A 1 134 ? 0.185 10.410 5.685 1.00 95.62 134 LYS A CA 1
ATOM 1057 C C . LYS A 1 134 ? 1.551 9.956 5.173 1.00 95.62 134 LYS A C 1
ATOM 1059 O O . LYS A 1 134 ? 1.654 8.910 4.541 1.00 95.62 134 LYS A O 1
ATOM 1064 N N . ARG A 1 135 ? 2.611 10.695 5.520 1.00 93.56 135 ARG A N 1
ATOM 1065 C CA . ARG A 1 135 ? 3.989 10.330 5.172 1.00 93.56 135 ARG A CA 1
ATOM 1066 C C . ARG A 1 135 ? 4.374 8.966 5.742 1.00 93.56 135 ARG A C 1
ATOM 1068 O O . ARG A 1 135 ? 4.980 8.166 5.036 1.00 93.56 135 ARG A O 1
ATOM 1075 N N . ARG A 1 136 ? 4.019 8.679 7.001 1.00 95.81 136 ARG A N 1
ATOM 1076 C CA . ARG A 1 136 ? 4.288 7.368 7.603 1.00 95.81 136 ARG A CA 1
ATOM 1077 C C . ARG A 1 136 ? 3.508 6.252 6.908 1.00 95.81 136 ARG A C 1
ATOM 1079 O O . ARG A 1 136 ? 4.093 5.204 6.662 1.00 95.81 136 ARG A O 1
ATOM 1086 N N . ALA A 1 137 ? 2.244 6.476 6.550 1.00 95.06 137 ALA A N 1
ATOM 1087 C CA . ALA A 1 137 ? 1.427 5.510 5.818 1.00 95.06 137 ALA A CA 1
ATOM 1088 C C . ALA A 1 137 ? 2.034 5.166 4.448 1.00 95.06 137 ALA A C 1
ATOM 1090 O O . ALA A 1 137 ? 2.096 3.996 4.078 1.00 95.06 137 ALA A O 1
ATOM 1091 N N . ASP A 1 138 ? 2.552 6.161 3.726 1.00 92.31 138 ASP A N 1
ATOM 1092 C CA . ASP A 1 138 ? 3.255 5.938 2.457 1.00 92.31 138 ASP A CA 1
ATOM 1093 C C . ASP A 1 138 ? 4.576 5.176 2.656 1.00 92.31 138 ASP A C 1
ATOM 1095 O O . ASP A 1 138 ? 4.918 4.306 1.857 1.00 92.31 138 ASP A O 1
ATOM 1099 N N . GLY A 1 139 ? 5.300 5.453 3.746 1.00 94.06 139 GLY A N 1
ATOM 1100 C CA . GLY A 1 139 ? 6.493 4.698 4.130 1.00 94.06 139 GLY A CA 1
ATOM 1101 C C . GLY A 1 139 ? 6.188 3.235 4.468 1.00 94.06 139 GLY A C 1
ATOM 1102 O O . GLY A 1 139 ? 6.897 2.345 4.011 1.00 94.06 139 GLY A O 1
ATOM 1103 N N . LEU A 1 140 ? 5.104 2.965 5.204 1.00 94.75 140 LEU A N 1
ATOM 1104 C CA . LEU A 1 140 ? 4.628 1.602 5.474 1.00 94.75 140 LEU A CA 1
ATOM 1105 C C . LEU A 1 140 ? 4.259 0.879 4.176 1.00 94.75 140 LEU A C 1
ATOM 1107 O O . LEU A 1 140 ? 4.656 -0.265 3.977 1.00 94.75 140 LEU A O 1
ATOM 1111 N N . PHE A 1 141 ? 3.563 1.558 3.265 1.00 92.75 141 PHE A N 1
ATOM 1112 C CA . PHE A 1 141 ? 3.233 1.008 1.955 1.00 92.75 141 PHE A CA 1
ATOM 1113 C C . PHE A 1 141 ? 4.485 0.655 1.141 1.00 92.75 141 PHE A C 1
ATOM 1115 O O . PHE A 1 141 ? 4.568 -0.438 0.580 1.00 92.75 141 PHE A O 1
ATOM 1122 N N . LEU A 1 142 ? 5.491 1.534 1.138 1.00 92.69 142 LEU A N 1
ATOM 1123 C CA . LEU A 1 142 ? 6.780 1.270 0.501 1.00 92.69 142 LEU A CA 1
ATOM 1124 C C . LEU A 1 142 ? 7.499 0.067 1.134 1.00 92.69 142 LEU A C 1
ATOM 1126 O O . LEU A 1 142 ? 8.076 -0.738 0.409 1.00 92.69 142 LEU A O 1
ATOM 1130 N N . GLN A 1 143 ? 7.434 -0.105 2.458 1.00 93.12 143 GLN A N 1
ATOM 1131 C CA . GLN A 1 143 ? 8.032 -1.266 3.129 1.00 93.12 143 GLN A CA 1
ATOM 1132 C C . GLN A 1 143 ? 7.337 -2.587 2.765 1.00 93.12 143 GLN A C 1
ATOM 1134 O O . GLN A 1 143 ? 8.022 -3.587 2.566 1.00 93.12 143 GLN A O 1
ATOM 1139 N N . VAL A 1 144 ? 6.004 -2.600 2.636 1.00 91.69 144 VAL A N 1
ATOM 1140 C CA . VAL A 1 144 ? 5.245 -3.805 2.240 1.00 91.69 144 VAL A CA 1
ATOM 1141 C C . VAL A 1 144 ? 5.521 -4.195 0.796 1.00 91.69 144 VAL A C 1
ATOM 1143 O O . VAL A 1 144 ? 5.708 -5.371 0.490 1.00 91.69 144 VAL A O 1
ATOM 1146 N N . HIS A 1 145 ? 5.510 -3.217 -0.107 1.00 89.19 145 HIS A N 1
ATOM 1147 C CA . HIS A 1 145 ? 5.554 -3.485 -1.542 1.00 89.19 145 HIS A CA 1
ATOM 1148 C C . HIS A 1 145 ? 6.948 -3.476 -2.134 1.00 89.19 145 HIS A C 1
ATOM 1150 O O . HIS A 1 145 ? 7.141 -4.057 -3.199 1.00 89.19 145 HIS A O 1
ATOM 1156 N N . GLY A 1 146 ? 7.906 -2.829 -1.477 1.00 92.88 146 GLY A N 1
ATOM 1157 C CA . GLY A 1 146 ? 9.245 -2.626 -2.001 1.00 92.88 146 GLY A CA 1
ATOM 1158 C C . GLY A 1 146 ? 9.235 -1.822 -3.302 1.00 92.88 146 GLY A C 1
ATOM 1159 O O . GLY A 1 146 ? 8.458 -0.895 -3.500 1.00 92.88 146 GLY A O 1
ATOM 1160 N N . TRP A 1 147 ? 10.109 -2.185 -4.235 1.00 94.62 147 TRP A N 1
ATOM 1161 C CA . TRP A 1 147 ? 10.298 -1.449 -5.489 1.00 94.62 147 TRP A CA 1
ATOM 1162 C C . TRP A 1 147 ? 9.044 -1.273 -6.366 1.00 94.62 147 TRP A C 1
ATOM 1164 O O . TRP A 1 147 ? 8.882 -0.178 -6.910 1.00 94.62 147 TRP A O 1
ATOM 1174 N N . PRO A 1 148 ? 8.133 -2.263 -6.491 1.00 92.25 148 PRO A N 1
ATOM 1175 C CA . PRO A 1 148 ? 6.877 -2.096 -7.220 1.00 92.25 148 PRO A CA 1
ATOM 1176 C C . PRO A 1 148 ? 6.048 -0.865 -6.837 1.00 92.25 148 PRO A C 1
ATOM 1178 O O . PRO A 1 148 ? 5.418 -0.276 -7.715 1.00 92.25 148 PRO A O 1
ATOM 1181 N N . SER A 1 149 ? 6.060 -0.415 -5.575 1.00 91.12 149 SER A N 1
ATOM 1182 C CA . SER A 1 149 ? 5.282 0.771 -5.195 1.00 91.12 149 SER A CA 1
ATOM 1183 C C . SER A 1 149 ? 5.819 2.062 -5.804 1.00 91.12 149 SER A C 1
ATOM 1185 O O . SER A 1 149 ? 5.046 2.994 -5.996 1.00 91.12 149 SER A O 1
ATOM 1187 N N . LEU A 1 150 ? 7.110 2.131 -6.148 1.00 93.12 150 LEU A N 1
ATOM 1188 C CA . LEU A 1 150 ? 7.704 3.324 -6.764 1.00 93.12 150 LEU A CA 1
ATOM 1189 C C . LEU A 1 150 ? 7.261 3.534 -8.215 1.00 93.12 150 LEU A C 1
ATOM 1191 O O . LEU A 1 150 ? 7.421 4.630 -8.743 1.00 93.12 150 LEU A O 1
ATOM 1195 N N . VAL A 1 151 ? 6.690 2.513 -8.859 1.00 92.25 151 VAL A N 1
ATOM 1196 C CA . VAL A 1 151 ? 6.130 2.642 -10.211 1.00 92.25 151 VAL A CA 1
ATOM 1197 C C . VAL A 1 151 ? 4.817 3.434 -10.192 1.00 92.25 151 VAL A C 1
ATOM 1199 O O . VAL A 1 151 ? 4.487 4.111 -11.166 1.00 92.25 151 VAL A O 1
ATOM 1202 N N . ILE A 1 152 ? 4.088 3.410 -9.072 1.00 86.50 152 ILE A N 1
ATOM 1203 C CA . ILE A 1 152 ? 2.840 4.158 -8.901 1.00 86.50 152 ILE A CA 1
ATOM 1204 C C . ILE A 1 152 ? 3.174 5.655 -8.878 1.00 86.50 152 ILE A C 1
ATOM 1206 O O . ILE A 1 152 ? 3.871 6.078 -7.957 1.00 86.50 152 ILE A O 1
ATOM 1210 N N . PRO A 1 153 ? 2.663 6.480 -9.813 1.00 88.44 153 PRO A N 1
ATOM 1211 C CA . PRO A 1 153 ? 3.066 7.878 -9.954 1.00 88.44 153 PRO A CA 1
ATOM 1212 C C . PRO A 1 153 ? 3.002 8.668 -8.664 1.00 88.44 153 PRO A C 1
ATOM 1214 O O . PRO A 1 153 ? 4.017 9.177 -8.228 1.00 88.44 153 PRO A O 1
ATOM 1217 N N . LYS A 1 154 ? 1.854 8.668 -7.981 1.00 84.94 154 LYS A N 1
ATOM 1218 C CA . LYS A 1 154 ? 1.680 9.430 -6.739 1.00 84.94 154 LYS A CA 1
ATOM 1219 C C . LYS A 1 154 ? 2.683 9.046 -5.652 1.00 84.94 154 LYS A C 1
ATOM 1221 O O . LYS A 1 154 ? 3.116 9.902 -4.891 1.00 84.94 154 LYS A O 1
ATOM 1226 N N . ILE A 1 155 ? 3.043 7.767 -5.572 1.00 86.31 155 ILE A N 1
ATOM 1227 C CA . ILE A 1 155 ? 4.030 7.276 -4.611 1.00 86.31 155 ILE A CA 1
ATOM 1228 C C . ILE A 1 155 ? 5.428 7.671 -5.087 1.00 86.31 155 ILE A C 1
ATOM 1230 O O . ILE A 1 155 ? 6.150 8.341 -4.358 1.00 86.31 155 ILE A O 1
ATOM 1234 N N . GLY A 1 156 ? 5.786 7.344 -6.330 1.00 90.81 156 GLY A N 1
ATOM 1235 C CA . GLY A 1 156 ? 7.065 7.718 -6.927 1.00 90.81 156 GLY A CA 1
ATOM 1236 C C . GLY A 1 156 ? 7.345 9.219 -6.841 1.00 90.81 156 GLY A C 1
ATOM 1237 O O . GLY A 1 156 ? 8.413 9.603 -6.380 1.00 90.81 156 GLY A O 1
ATOM 1238 N N . ASP A 1 157 ? 6.374 10.065 -7.176 1.00 90.69 157 ASP A N 1
ATOM 1239 C CA . ASP A 1 157 ? 6.479 11.524 -7.140 1.00 90.69 157 ASP A CA 1
ATOM 1240 C C . ASP A 1 157 ? 6.745 12.031 -5.711 1.00 90.69 157 ASP A C 1
ATOM 1242 O O . ASP A 1 157 ? 7.621 12.873 -5.515 1.00 90.69 157 ASP A O 1
ATOM 1246 N N . ARG A 1 158 ? 6.096 11.452 -4.685 1.00 86.12 158 ARG A N 1
ATOM 1247 C CA . ARG A 1 158 ? 6.370 11.766 -3.264 1.00 86.12 158 ARG A CA 1
ATOM 1248 C C . ARG A 1 158 ? 7.789 11.414 -2.829 1.00 86.12 158 ARG A C 1
ATOM 1250 O O . ARG A 1 158 ? 8.333 12.066 -1.940 1.00 86.12 158 ARG A O 1
ATOM 1257 N N . PHE A 1 159 ? 8.386 10.402 -3.449 1.00 88.38 159 PHE A N 1
ATOM 1258 C CA . PHE A 1 159 ? 9.772 10.004 -3.215 1.00 88.38 159 PHE A CA 1
ATOM 1259 C C . PHE A 1 159 ? 10.755 10.609 -4.238 1.00 88.38 159 PHE A C 1
ATOM 1261 O O . PHE A 1 159 ? 11.933 10.250 -4.240 1.00 88.38 159 PHE A O 1
ATOM 1268 N N . GLY A 1 160 ? 10.307 11.529 -5.102 1.00 90.88 160 GLY A N 1
ATOM 1269 C CA . GLY A 1 160 ? 11.150 12.186 -6.108 1.00 90.88 160 GLY A CA 1
ATOM 1270 C C . GLY A 1 160 ? 11.614 11.269 -7.249 1.00 90.88 160 GLY A C 1
ATOM 1271 O O . GLY A 1 160 ? 12.649 11.520 -7.871 1.00 90.88 160 GLY A O 1
ATOM 1272 N N . VAL A 1 161 ? 10.882 10.187 -7.523 1.00 94.38 161 VAL A N 1
ATOM 1273 C CA . VAL A 1 161 ? 11.164 9.236 -8.605 1.00 94.38 161 VAL A CA 1
ATOM 1274 C C . VAL A 1 161 ? 10.583 9.764 -9.918 1.00 94.38 161 VAL A C 1
ATOM 1276 O O . VAL A 1 161 ? 9.377 9.702 -10.163 1.00 94.38 161 VAL A O 1
ATOM 1279 N N . LYS A 1 162 ? 11.466 10.269 -10.785 1.00 95.31 162 LYS A N 1
ATOM 1280 C CA . LYS A 1 162 ? 11.104 10.818 -12.102 1.00 95.31 162 LYS A CA 1
ATOM 1281 C C . LYS A 1 162 ? 10.408 9.775 -13.001 1.00 95.31 162 LYS A C 1
ATOM 1283 O O . LYS A 1 162 ? 10.740 8.592 -12.891 1.00 95.31 162 LYS A O 1
ATOM 1288 N N . PRO A 1 163 ? 9.535 10.193 -13.940 1.00 94.88 163 PRO A N 1
ATOM 1289 C CA . PRO A 1 163 ? 8.853 9.288 -14.871 1.00 94.88 163 PRO A CA 1
ATOM 1290 C C . PRO A 1 163 ? 9.789 8.318 -15.611 1.00 94.88 163 PRO A C 1
ATOM 1292 O O . PRO A 1 163 ? 9.530 7.117 -15.615 1.00 94.88 163 PRO A O 1
ATOM 1295 N N . ASP A 1 164 ? 10.926 8.794 -16.130 1.00 95.50 164 ASP A N 1
ATOM 1296 C CA . ASP A 1 164 ? 11.901 7.942 -16.837 1.00 95.50 164 ASP A CA 1
ATOM 1297 C C . ASP A 1 164 ? 12.461 6.829 -15.946 1.00 95.50 164 ASP A C 1
ATOM 1299 O O . ASP A 1 164 ? 12.635 5.683 -16.365 1.00 95.50 164 ASP A O 1
ATOM 1303 N N . LEU A 1 165 ? 12.741 7.165 -14.684 1.00 95.88 165 LEU A N 1
ATOM 1304 C CA . LEU A 1 165 ? 13.234 6.213 -13.700 1.00 95.88 165 LEU A CA 1
ATOM 1305 C C . LEU A 1 165 ? 12.138 5.205 -13.328 1.00 95.88 165 LEU A C 1
ATOM 1307 O O . LEU A 1 165 ? 12.421 4.010 -13.261 1.00 95.88 165 LEU A O 1
ATOM 1311 N N . ARG A 1 166 ? 10.884 5.653 -13.174 1.00 95.50 166 ARG A N 1
ATOM 1312 C CA . ARG A 1 166 ? 9.727 4.762 -12.968 1.00 95.50 166 ARG A CA 1
ATOM 1313 C C . ARG A 1 166 ? 9.562 3.771 -14.120 1.00 95.50 166 ARG A C 1
ATOM 1315 O O . ARG A 1 166 ? 9.368 2.586 -13.859 1.00 95.50 166 ARG A O 1
ATOM 1322 N N . GLY A 1 167 ? 9.717 4.227 -15.365 1.00 93.81 167 GLY A N 1
ATOM 1323 C CA . GLY A 1 167 ? 9.695 3.368 -16.551 1.00 93.81 167 GLY A CA 1
ATOM 1324 C C . GLY A 1 167 ? 10.778 2.285 -16.514 1.00 93.81 167 GLY A C 1
ATOM 1325 O O . GLY A 1 167 ? 10.483 1.112 -16.723 1.00 93.81 167 GLY A O 1
ATOM 1326 N N . LYS A 1 168 ? 12.018 2.643 -16.149 1.00 97.06 168 LYS A N 1
ATOM 1327 C CA . LYS A 1 168 ? 13.125 1.676 -15.997 1.00 97.06 168 LYS A CA 1
ATOM 1328 C C . LYS A 1 168 ? 12.855 0.640 -14.903 1.00 97.06 168 LYS A C 1
ATOM 1330 O O . LYS A 1 168 ? 13.094 -0.546 -15.121 1.00 97.06 168 LYS A O 1
ATOM 1335 N N . ILE A 1 169 ? 12.343 1.072 -13.748 1.00 96.00 169 ILE A N 1
ATOM 1336 C CA . ILE A 1 169 ? 11.973 0.175 -12.641 1.00 96.00 169 ILE A CA 1
ATOM 1337 C C . ILE A 1 169 ? 10.887 -0.802 -13.098 1.00 96.00 169 ILE A C 1
ATOM 1339 O O . ILE A 1 169 ? 11.024 -2.005 -12.890 1.00 96.00 169 ILE A O 1
ATOM 1343 N N . HIS A 1 170 ? 9.841 -0.297 -13.754 1.00 94.56 170 HIS A N 1
ATOM 1344 C CA . HIS A 1 170 ? 8.757 -1.122 -14.276 1.00 94.56 170 HIS A CA 1
ATOM 1345 C C . HIS A 1 170 ? 9.271 -2.184 -15.257 1.00 94.56 170 HIS A C 1
ATOM 1347 O O . HIS A 1 170 ? 8.969 -3.363 -15.092 1.00 94.56 170 HIS A O 1
ATOM 1353 N N . SER A 1 171 ? 10.104 -1.799 -16.228 1.00 94.81 171 SER A N 1
ATOM 1354 C CA . SER A 1 171 ? 10.666 -2.740 -17.203 1.00 94.81 171 SER A CA 1
ATOM 1355 C C . SER A 1 171 ? 11.504 -3.844 -16.553 1.00 94.81 171 SER A C 1
ATOM 1357 O O . SER A 1 171 ? 11.413 -4.996 -16.969 1.00 94.81 171 SER A O 1
ATOM 1359 N N . LEU A 1 172 ? 12.287 -3.529 -15.512 1.00 96.62 172 LEU A N 1
ATOM 1360 C CA . LEU A 1 172 ? 13.046 -4.540 -14.762 1.00 96.62 172 LEU A CA 1
ATOM 1361 C C . LEU A 1 172 ? 12.131 -5.527 -14.025 1.00 96.62 172 LEU A C 1
ATOM 1363 O O . LEU A 1 172 ? 12.407 -6.726 -14.015 1.00 96.62 172 LEU A O 1
ATOM 1367 N N . ILE A 1 173 ? 11.045 -5.034 -13.424 1.00 94.62 173 ILE A N 1
ATOM 1368 C CA . ILE A 1 173 ? 10.062 -5.865 -12.718 1.00 94.62 173 ILE A CA 1
ATOM 1369 C C . ILE A 1 173 ? 9.347 -6.800 -13.697 1.00 94.62 173 ILE A C 1
ATOM 1371 O O . ILE A 1 173 ? 9.246 -7.997 -13.434 1.00 94.62 173 ILE A O 1
ATOM 1375 N N . GLU A 1 174 ? 8.880 -6.285 -14.832 1.00 93.00 174 GLU A N 1
ATOM 1376 C CA . GLU A 1 174 ? 8.165 -7.097 -15.820 1.00 93.00 174 GLU A CA 1
ATOM 1377 C C . GLU A 1 174 ? 9.072 -8.123 -16.505 1.00 93.00 174 GLU A C 1
ATOM 1379 O O . GLU A 1 174 ? 8.647 -9.258 -16.733 1.00 93.00 174 GLU A O 1
ATOM 1384 N N . ALA A 1 175 ? 10.337 -7.778 -16.767 1.00 94.69 175 ALA A N 1
ATOM 1385 C CA . ALA A 1 175 ? 11.318 -8.731 -17.279 1.00 94.69 175 ALA A CA 1
ATOM 1386 C C . ALA A 1 175 ? 11.540 -9.898 -16.299 1.00 94.69 175 ALA A C 1
ATOM 1388 O O . ALA A 1 175 ? 11.518 -11.059 -16.705 1.00 94.69 175 ALA A O 1
ATOM 1389 N N . GLU A 1 176 ? 11.682 -9.606 -15.002 1.00 95.56 176 GLU A N 1
ATOM 1390 C CA . GLU A 1 176 ? 11.832 -10.620 -13.950 1.00 95.56 176 GLU A CA 1
ATOM 1391 C C . GLU A 1 176 ? 10.591 -11.521 -13.833 1.00 95.56 176 GLU A C 1
ATOM 1393 O O . GLU A 1 176 ? 10.693 -12.749 -13.758 1.00 95.56 176 GLU A O 1
ATOM 1398 N N . ARG A 1 177 ? 9.394 -10.925 -13.840 1.00 93.31 177 ARG A N 1
ATOM 1399 C CA . ARG A 1 177 ? 8.123 -11.664 -13.773 1.00 93.31 177 ARG A CA 1
ATOM 1400 C C . ARG A 1 177 ? 7.927 -12.566 -14.982 1.00 93.31 177 ARG A C 1
ATOM 1402 O O . ARG A 1 177 ? 7.502 -13.709 -14.830 1.00 93.31 177 ARG A O 1
ATOM 1409 N N . SER A 1 178 ? 8.290 -12.077 -16.165 1.00 92.62 178 SER A N 1
ATOM 1410 C CA . SER A 1 178 ? 8.248 -12.855 -17.403 1.00 92.62 178 SER A CA 1
ATOM 1411 C C . SER A 1 178 ? 9.231 -14.026 -17.361 1.00 92.62 178 SER A C 1
ATOM 1413 O O . SER A 1 178 ? 8.860 -15.140 -17.718 1.00 92.62 178 SER A O 1
ATOM 1415 N N . ALA A 1 179 ? 10.452 -13.808 -16.861 1.00 95.69 179 ALA A N 1
ATOM 1416 C CA . ALA A 1 179 ? 11.473 -14.849 -16.750 1.00 95.69 179 ALA A CA 1
ATOM 1417 C C . ALA A 1 179 ? 11.119 -15.937 -15.720 1.00 95.69 179 ALA A C 1
ATOM 1419 O O . ALA A 1 179 ? 11.413 -17.111 -15.926 1.00 95.69 179 ALA A O 1
ATOM 1420 N N . THR A 1 180 ? 10.480 -15.561 -14.611 1.00 94.38 180 THR A N 1
ATOM 1421 C CA . THR A 1 180 ? 10.124 -16.492 -13.525 1.00 94.38 180 THR A CA 1
ATOM 1422 C C . THR A 1 180 ? 8.732 -17.109 -13.668 1.00 94.38 180 THR A C 1
ATOM 1424 O O . THR A 1 180 ? 8.401 -18.042 -12.936 1.00 94.38 180 THR A O 1
ATOM 1427 N N . GLY A 1 181 ? 7.886 -16.565 -14.547 1.00 92.19 181 GLY A N 1
ATOM 1428 C CA . GLY A 1 181 ? 6.469 -16.917 -14.662 1.00 92.19 181 GLY A CA 1
ATOM 1429 C C . GLY A 1 181 ? 5.609 -16.485 -13.464 1.00 92.19 181 GLY A C 1
ATOM 1430 O O . GLY A 1 181 ? 4.415 -16.790 -13.421 1.00 92.19 181 GLY A O 1
ATOM 1431 N N . LYS A 1 182 ? 6.179 -15.780 -12.476 1.00 87.31 182 LYS A N 1
ATOM 1432 C CA . LYS A 1 182 ? 5.460 -15.316 -11.284 1.00 87.31 182 LYS A CA 1
ATOM 1433 C C . LYS A 1 182 ? 4.847 -13.949 -11.553 1.00 87.31 182 LYS A C 1
ATOM 1435 O O . LYS A 1 182 ? 5.561 -12.976 -11.764 1.00 87.31 182 LYS A O 1
ATOM 1440 N N . LYS A 1 183 ? 3.518 -13.855 -11.486 1.00 81.31 183 LYS A N 1
ATOM 1441 C CA . LYS A 1 183 ? 2.808 -12.567 -11.612 1.00 81.31 183 LYS A CA 1
ATOM 1442 C C . LYS A 1 183 ? 2.976 -11.685 -10.373 1.00 81.31 183 LYS A C 1
ATOM 1444 O O . LYS A 1 183 ? 3.032 -10.463 -10.480 1.00 81.31 183 LYS A O 1
ATOM 1449 N N . GLU A 1 184 ? 3.082 -12.308 -9.203 1.00 82.31 184 GLU A N 1
ATOM 1450 C CA . GLU A 1 184 ? 3.152 -11.641 -7.904 1.00 82.31 184 GLU A CA 1
ATOM 1451 C C . GLU A 1 184 ? 4.197 -12.310 -7.003 1.00 82.31 184 GLU A C 1
ATOM 1453 O O . GLU A 1 184 ? 4.569 -13.468 -7.211 1.00 82.31 184 GLU A O 1
ATOM 1458 N N . GLY A 1 185 ? 4.676 -11.567 -6.004 1.00 82.88 185 GLY A N 1
ATOM 1459 C CA . GLY A 1 185 ? 5.661 -12.033 -5.031 1.00 82.88 185 GLY A CA 1
ATOM 1460 C C . GLY A 1 185 ? 6.904 -11.142 -4.931 1.00 82.88 185 GLY A C 1
ATOM 1461 O O . GLY A 1 185 ? 7.018 -10.140 -5.644 1.00 82.88 185 GLY A O 1
ATOM 1462 N N . PRO A 1 186 ? 7.832 -11.490 -4.022 1.00 88.38 186 PRO A N 1
ATOM 1463 C CA . PRO A 1 186 ? 9.067 -10.743 -3.833 1.00 88.38 186 PRO A CA 1
ATOM 1464 C C . PRO A 1 186 ? 9.970 -10.855 -5.066 1.00 88.38 186 PRO A C 1
ATOM 1466 O O . PRO A 1 186 ? 10.114 -11.927 -5.654 1.00 88.38 186 PRO A O 1
ATOM 1469 N N . LEU A 1 187 ? 10.607 -9.741 -5.430 1.00 92.44 187 LEU A N 1
ATOM 1470 C CA . LEU A 1 187 ? 11.623 -9.706 -6.483 1.00 92.44 187 LEU A CA 1
ATOM 1471 C C . LEU A 1 187 ? 12.885 -10.453 -6.036 1.00 92.44 187 LEU A C 1
ATOM 1473 O O . LEU A 1 187 ? 13.252 -10.388 -4.858 1.00 92.44 187 LEU A O 1
ATOM 1477 N N . SER A 1 188 ? 13.583 -11.099 -6.972 1.00 95.62 188 SER A N 1
ATOM 1478 C CA . SER A 1 188 ? 14.887 -11.713 -6.702 1.00 95.62 188 SER A CA 1
ATOM 1479 C C . SER A 1 188 ? 15.919 -10.687 -6.223 1.00 95.62 188 SER A C 1
ATOM 1481 O O . SER A 1 188 ? 15.819 -9.491 -6.516 1.00 95.62 188 SER A O 1
ATOM 1483 N N . GLY A 1 189 ? 16.940 -11.151 -5.494 1.00 96.12 189 GLY A N 1
ATOM 1484 C CA . GLY A 1 189 ? 18.035 -10.293 -5.026 1.00 96.12 189 GLY A CA 1
ATOM 1485 C C . GLY A 1 189 ? 18.749 -9.560 -6.169 1.00 96.12 189 GLY A C 1
ATOM 1486 O O . GLY A 1 189 ? 19.078 -8.379 -6.033 1.00 96.12 189 GLY A O 1
ATOM 1487 N N . ASP A 1 190 ? 18.894 -10.214 -7.323 1.00 97.50 190 ASP A N 1
ATOM 1488 C CA . ASP A 1 190 ? 19.518 -9.636 -8.516 1.00 97.50 190 ASP A CA 1
ATOM 1489 C C . ASP A 1 190 ? 18.670 -8.510 -9.113 1.00 97.50 190 ASP A C 1
ATOM 1491 O O . ASP A 1 190 ? 19.187 -7.428 -9.402 1.00 97.50 190 ASP A O 1
ATOM 1495 N N . CYS A 1 191 ? 17.355 -8.717 -9.247 1.00 96.81 191 CYS A N 1
ATOM 1496 C CA . CYS A 1 191 ? 16.435 -7.679 -9.714 1.00 96.81 191 CYS A CA 1
ATOM 1497 C C . CYS A 1 191 ? 16.421 -6.477 -8.755 1.00 96.81 191 CYS A C 1
ATOM 1499 O O . CYS A 1 191 ? 16.556 -5.331 -9.189 1.00 96.81 191 CYS A O 1
ATOM 1501 N N . GLN A 1 192 ? 16.370 -6.720 -7.439 1.00 96.75 192 GLN A N 1
ATOM 1502 C CA . GLN A 1 192 ? 16.450 -5.652 -6.438 1.00 96.75 192 GLN A CA 1
ATOM 1503 C C . GLN A 1 192 ? 17.766 -4.869 -6.526 1.00 96.75 192 GLN A C 1
ATOM 1505 O O . GLN A 1 192 ? 17.760 -3.646 -6.397 1.00 96.75 192 GLN A O 1
ATOM 1510 N N . THR A 1 193 ? 18.888 -5.550 -6.765 1.00 97.44 193 THR A N 1
ATOM 1511 C CA . THR A 1 193 ? 20.204 -4.912 -6.921 1.00 97.44 193 THR A CA 1
ATOM 1512 C C . THR A 1 193 ? 20.252 -4.047 -8.178 1.00 97.44 193 THR A C 1
ATOM 1514 O O . THR A 1 193 ? 20.673 -2.893 -8.110 1.00 97.44 193 THR A O 1
ATOM 1517 N N . LYS A 1 194 ? 19.733 -4.546 -9.310 1.00 98.12 194 LYS A N 1
ATOM 1518 C CA . LYS A 1 194 ? 19.609 -3.763 -10.552 1.00 98.12 194 LYS A CA 1
ATOM 1519 C C . LYS A 1 194 ? 18.773 -2.504 -10.344 1.00 98.12 194 LYS A C 1
ATOM 1521 O O . LYS A 1 194 ? 19.175 -1.439 -10.799 1.00 98.12 194 LYS A O 1
ATOM 1526 N N . ILE A 1 195 ? 17.654 -2.607 -9.624 1.00 97.38 195 ILE A N 1
ATOM 1527 C CA . ILE A 1 195 ? 16.805 -1.453 -9.309 1.00 97.38 195 ILE A CA 1
ATOM 1528 C C . ILE A 1 195 ? 17.544 -0.457 -8.410 1.00 97.38 195 ILE A C 1
ATOM 1530 O O . ILE A 1 195 ? 17.548 0.731 -8.722 1.00 97.38 195 ILE A O 1
ATOM 1534 N N . LYS A 1 196 ? 18.209 -0.912 -7.337 1.00 97.06 196 LYS A N 1
ATOM 1535 C CA . LYS A 1 196 ? 19.005 -0.043 -6.448 1.00 97.06 196 LYS A CA 1
ATOM 1536 C C . LYS A 1 196 ? 20.062 0.749 -7.219 1.00 97.06 196 LYS A C 1
ATOM 1538 O O . LYS A 1 196 ? 20.219 1.938 -6.965 1.00 97.06 196 LYS A O 1
ATOM 1543 N N . ASN A 1 197 ? 20.711 0.122 -8.199 1.00 97.88 197 ASN A N 1
ATOM 1544 C CA . ASN A 1 197 ? 21.736 0.754 -9.035 1.00 97.88 197 ASN A CA 1
ATOM 1545 C C . ASN A 1 197 ? 21.192 1.844 -9.977 1.00 97.88 197 ASN A C 1
ATOM 1547 O O . ASN A 1 197 ? 21.978 2.600 -10.542 1.00 97.88 197 ASN A O 1
ATOM 1551 N N . LEU A 1 198 ? 19.869 1.960 -10.148 1.00 97.44 198 LEU A N 1
ATOM 1552 C CA . LEU A 1 198 ? 19.266 3.072 -10.889 1.00 97.44 198 LEU A CA 1
ATOM 1553 C C . LEU A 1 198 ? 19.205 4.375 -10.075 1.00 97.44 198 LEU A C 1
ATOM 1555 O O . LEU A 1 198 ? 18.947 5.436 -10.644 1.00 97.44 198 LEU A O 1
ATOM 1559 N N . PHE A 1 199 ? 19.401 4.303 -8.757 1.00 96.62 199 PHE A N 1
ATOM 1560 C CA . PHE A 1 199 ? 19.324 5.445 -7.854 1.00 96.62 199 PHE A CA 1
ATOM 1561 C C . PHE A 1 199 ? 20.715 5.917 -7.436 1.00 96.62 199 PHE A C 1
ATOM 1563 O O . PHE A 1 199 ? 21.621 5.128 -7.180 1.00 96.62 199 PHE A O 1
ATOM 1570 N N . SER A 1 200 ? 20.865 7.230 -7.276 1.00 95.88 200 SER A N 1
ATOM 1571 C CA . SER A 1 200 ? 22.015 7.790 -6.564 1.00 95.88 200 SER A CA 1
ATOM 1572 C C . SER A 1 200 ? 21.966 7.447 -5.070 1.00 95.88 200 SER A C 1
ATOM 1574 O O . SER A 1 200 ? 20.894 7.258 -4.488 1.00 95.88 200 SER A O 1
ATOM 1576 N N . VAL A 1 201 ? 23.127 7.466 -4.412 1.00 96.25 201 VAL A N 1
ATOM 1577 C CA . VAL A 1 201 ? 23.243 7.253 -2.957 1.00 96.25 201 VAL A CA 1
ATOM 1578 C C . VAL A 1 201 ? 22.344 8.215 -2.166 1.00 96.25 201 VAL A C 1
ATOM 1580 O O . VAL A 1 201 ? 21.689 7.811 -1.206 1.00 96.25 201 VAL A O 1
ATOM 1583 N N . ASN A 1 202 ? 22.241 9.477 -2.597 1.00 94.31 202 ASN A N 1
ATOM 1584 C CA . ASN A 1 202 ? 21.386 10.473 -1.945 1.00 94.31 202 ASN A CA 1
ATOM 1585 C C . ASN A 1 202 ? 19.890 10.156 -2.094 1.00 94.31 202 ASN A C 1
ATOM 1587 O O . ASN A 1 202 ? 19.122 10.351 -1.148 1.00 94.31 202 ASN A O 1
ATOM 1591 N N . GLN A 1 203 ? 19.465 9.633 -3.247 1.00 93.62 203 GLN A N 1
ATOM 1592 C CA . GLN A 1 203 ? 18.082 9.199 -3.448 1.00 93.62 203 GLN A CA 1
ATOM 1593 C C . GLN A 1 203 ? 17.757 7.962 -2.610 1.00 93.62 203 GLN A C 1
ATOM 1595 O O . GLN A 1 203 ? 16.704 7.934 -1.980 1.00 93.62 203 GLN A O 1
ATOM 1600 N N . LEU A 1 204 ? 18.666 6.984 -2.530 1.00 95.62 204 LEU A N 1
ATOM 1601 C CA . LEU A 1 204 ? 18.493 5.814 -1.662 1.00 95.62 204 LEU A CA 1
ATOM 1602 C C . LEU A 1 204 ? 18.374 6.220 -0.189 1.00 95.62 204 LEU A C 1
ATOM 1604 O O . LEU A 1 204 ? 17.453 5.775 0.489 1.00 95.62 204 LEU A O 1
ATOM 1608 N N . ARG A 1 205 ? 19.220 7.143 0.283 1.00 94.50 205 ARG A N 1
ATOM 1609 C CA . ARG A 1 205 ? 19.121 7.694 1.644 1.00 94.50 205 ARG A CA 1
ATOM 1610 C C . ARG A 1 205 ? 17.797 8.432 1.871 1.00 94.50 205 ARG A C 1
ATOM 1612 O O . ARG A 1 205 ? 17.226 8.371 2.957 1.00 94.50 205 ARG A O 1
ATOM 1619 N N . THR A 1 206 ? 17.295 9.130 0.853 1.00 91.75 206 THR A N 1
ATOM 1620 C CA . THR A 1 206 ? 15.994 9.816 0.916 1.00 91.75 206 THR A CA 1
ATOM 1621 C C . THR A 1 206 ? 14.845 8.816 1.003 1.00 91.75 206 THR A C 1
ATOM 1623 O O . THR A 1 206 ? 13.963 8.985 1.844 1.00 91.75 206 THR A O 1
ATOM 1626 N N . LEU A 1 207 ? 14.883 7.754 0.193 1.00 93.56 207 LEU A N 1
ATOM 1627 C CA . LEU A 1 207 ? 13.921 6.651 0.218 1.00 93.56 207 LEU A CA 1
ATOM 1628 C C . LEU A 1 207 ? 13.923 5.932 1.567 1.00 93.56 207 LEU A C 1
ATOM 1630 O O . LEU A 1 207 ? 12.858 5.695 2.131 1.00 93.56 207 LEU A O 1
ATOM 1634 N N . GLU A 1 208 ? 15.098 5.639 2.119 1.00 94.06 208 GLU A N 1
ATOM 1635 C CA . GLU A 1 208 ? 15.251 5.016 3.435 1.00 94.06 208 GLU A CA 1
ATOM 1636 C C . GLU A 1 208 ? 14.666 5.906 4.540 1.00 94.06 208 GLU A C 1
ATOM 1638 O O . GLU A 1 208 ? 13.792 5.481 5.296 1.00 94.06 208 GLU A O 1
ATOM 1643 N N . LYS A 1 209 ? 15.043 7.192 4.565 1.00 93.50 209 LYS A N 1
ATOM 1644 C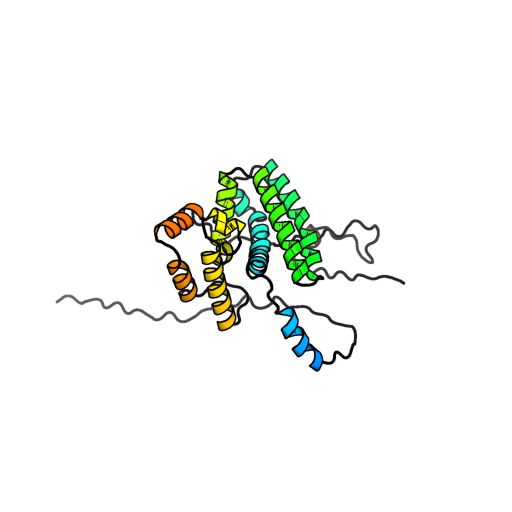 CA . LYS A 1 209 ? 14.502 8.164 5.527 1.00 93.50 209 LYS A CA 1
ATOM 1645 C C . LYS A 1 209 ? 12.987 8.317 5.406 1.00 93.50 209 LYS A C 1
ATOM 1647 O O . LYS A 1 209 ? 12.302 8.515 6.406 1.00 93.50 209 LYS A O 1
ATOM 1652 N N . ALA A 1 210 ? 12.458 8.287 4.188 1.00 90.56 210 ALA A N 1
ATOM 1653 C CA . ALA A 1 210 ? 11.033 8.440 3.943 1.00 90.56 210 ALA A CA 1
ATOM 1654 C C . ALA A 1 210 ? 10.240 7.146 4.213 1.00 90.56 210 ALA A C 1
ATOM 1656 O O . ALA A 1 210 ? 9.083 7.238 4.614 1.00 90.56 210 ALA A O 1
ATOM 1657 N N . SER A 1 211 ? 10.869 5.971 4.100 1.00 92.88 211 SER A N 1
ATOM 1658 C CA . SER A 1 211 ? 10.302 4.687 4.540 1.00 92.88 211 SER A CA 1
ATOM 1659 C C . SER A 1 211 ? 10.093 4.654 6.054 1.00 92.88 211 SER A C 1
ATOM 1661 O O . SER A 1 211 ? 9.118 4.070 6.523 1.00 92.88 211 SER A O 1
ATOM 1663 N N . GLY A 1 212 ? 10.967 5.316 6.817 1.00 94.81 212 GLY A N 1
ATOM 1664 C CA . GLY A 1 212 ? 10.893 5.391 8.276 1.00 94.81 212 GLY A CA 1
ATOM 1665 C C . GLY A 1 212 ? 11.339 4.100 8.968 1.00 94.81 212 GLY A C 1
ATOM 1666 O O . GLY A 1 212 ? 11.968 3.241 8.357 1.00 94.81 212 GLY A O 1
ATOM 1667 N N . ALA A 1 213 ? 11.017 3.969 10.258 1.00 96.62 213 ALA A N 1
ATOM 1668 C CA . ALA A 1 213 ? 11.378 2.793 11.051 1.00 96.62 213 ALA A CA 1
ATOM 1669 C C . ALA A 1 213 ? 10.746 1.507 10.488 1.00 96.62 213 ALA A C 1
ATOM 1671 O O . ALA A 1 213 ? 9.627 1.536 9.963 1.00 96.62 213 ALA A O 1
ATOM 1672 N N . SER A 1 214 ? 11.450 0.380 10.603 1.00 96.19 214 SER A N 1
ATOM 1673 C CA . SER A 1 214 ? 10.952 -0.928 10.167 1.00 96.19 214 SER A CA 1
ATOM 1674 C C . SER A 1 214 ? 9.668 -1.312 10.902 1.00 96.19 214 SER A C 1
ATOM 1676 O O . SER A 1 214 ? 9.573 -1.114 12.113 1.00 96.19 214 SER A O 1
ATOM 1678 N N . PHE A 1 215 ? 8.716 -1.906 10.187 1.00 95.81 215 PHE A N 1
ATOM 1679 C CA . PHE A 1 215 ? 7.470 -2.422 10.746 1.00 95.81 215 PHE A CA 1
ATOM 1680 C C . PHE A 1 215 ? 7.347 -3.940 10.522 1.00 95.81 215 PHE A C 1
ATOM 1682 O O . PHE A 1 215 ? 7.706 -4.455 9.464 1.00 95.81 215 PHE A O 1
ATOM 1689 N N . ASP A 1 216 ? 6.838 -4.664 11.522 1.00 95.62 216 ASP A N 1
ATOM 1690 C CA . ASP A 1 216 ? 6.644 -6.119 11.466 1.00 95.62 216 ASP A CA 1
ATOM 1691 C C . ASP A 1 216 ? 5.328 -6.480 10.754 1.00 95.62 216 ASP A C 1
ATOM 1693 O O . ASP A 1 216 ? 4.258 -6.566 11.361 1.00 95.62 216 ASP A O 1
ATOM 1697 N N . PHE A 1 217 ? 5.417 -6.715 9.443 1.00 92.94 217 PHE A N 1
ATOM 1698 C CA . PHE A 1 217 ? 4.274 -7.093 8.610 1.00 92.94 217 PHE A CA 1
ATOM 1699 C C . PHE A 1 217 ? 3.836 -8.556 8.757 1.00 92.94 217 PHE A C 1
ATOM 1701 O O . PHE A 1 217 ? 2.770 -8.909 8.256 1.00 92.94 217 PHE A O 1
ATOM 1708 N N . SER A 1 218 ? 4.586 -9.406 9.475 1.00 92.00 218 SER A N 1
ATOM 1709 C CA . SER A 1 218 ? 4.237 -10.832 9.651 1.00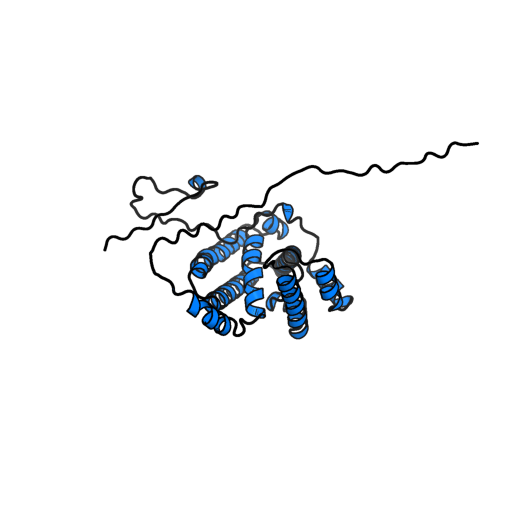 92.00 218 SER A CA 1
ATOM 1710 C C . SER A 1 218 ? 2.924 -11.051 10.412 1.00 92.00 218 SER A C 1
ATOM 1712 O O . SER A 1 218 ? 2.345 -12.134 10.397 1.00 92.00 218 SER A O 1
ATOM 1714 N N . LYS A 1 219 ? 2.450 -9.997 11.078 1.00 89.94 219 LYS A N 1
ATOM 1715 C CA . LYS A 1 219 ? 1.291 -9.984 11.965 1.00 89.94 219 LYS A CA 1
ATOM 1716 C C . LYS A 1 219 ? 0.065 -9.294 11.367 1.00 89.94 219 LYS A C 1
ATOM 1718 O O . LYS A 1 219 ? -0.936 -9.179 12.078 1.00 89.94 219 LYS A O 1
ATOM 1723 N N . ILE A 1 220 ? 0.155 -8.798 10.134 1.00 90.62 220 ILE A N 1
ATOM 1724 C CA . ILE A 1 220 ? -0.951 -8.121 9.451 1.00 90.62 220 ILE A CA 1
ATOM 1725 C C . ILE A 1 220 ? -1.844 -9.137 8.751 1.00 90.62 220 ILE A C 1
ATOM 1727 O O . ILE A 1 220 ? -1.358 -10.070 8.112 1.00 90.62 220 ILE A O 1
ATOM 1731 N N . VAL A 1 221 ? -3.156 -8.904 8.805 1.00 86.44 221 VAL A N 1
ATOM 1732 C CA . VAL A 1 221 ? -4.122 -9.637 7.981 1.00 86.44 221 VAL A CA 1
ATOM 1733 C C . VAL A 1 221 ? -4.488 -8.794 6.762 1.00 86.44 221 VAL A C 1
ATOM 1735 O O . VAL A 1 221 ? -5.193 -7.790 6.868 1.00 86.44 221 VAL A O 1
ATOM 1738 N N . PHE A 1 222 ? -4.033 -9.213 5.582 1.00 85.69 222 PHE A N 1
ATOM 1739 C CA . PHE A 1 222 ? -4.322 -8.507 4.335 1.00 85.69 222 PHE A CA 1
ATOM 1740 C C . PHE A 1 222 ? -5.770 -8.756 3.889 1.00 85.69 222 PHE A C 1
ATOM 1742 O O . PHE A 1 222 ? -6.103 -9.826 3.383 1.00 85.69 222 PHE A O 1
ATOM 1749 N N . ARG A 1 223 ? -6.639 -7.755 4.082 1.00 86.06 223 ARG A N 1
ATOM 1750 C CA . ARG A 1 223 ? -8.050 -7.774 3.659 1.00 86.06 223 ARG A CA 1
ATOM 1751 C C . ARG A 1 223 ? -8.309 -6.668 2.643 1.00 86.06 223 ARG A C 1
ATOM 1753 O O . ARG A 1 223 ? -8.472 -5.514 3.021 1.00 86.06 223 ARG A O 1
ATOM 1760 N N . ALA A 1 224 ? -8.361 -7.017 1.359 1.00 78.50 224 ALA A N 1
ATOM 1761 C CA . ALA A 1 224 ? -8.549 -6.027 0.295 1.00 78.50 224 ALA A CA 1
ATOM 1762 C C . ALA A 1 224 ? -9.987 -5.497 0.208 1.00 78.50 224 ALA A C 1
ATOM 1764 O O . ALA A 1 224 ? -10.185 -4.337 -0.142 1.00 78.50 224 ALA A O 1
ATOM 1765 N N . CYS A 1 225 ? -10.973 -6.338 0.521 1.00 85.31 225 CYS A N 1
ATOM 1766 C CA . CYS A 1 225 ? -12.382 -5.967 0.566 1.00 85.31 225 CYS A CA 1
ATOM 1767 C C . CYS A 1 225 ? -13.071 -6.646 1.747 1.00 85.31 225 CYS A C 1
ATOM 1769 O O . CYS A 1 225 ? -12.681 -7.749 2.150 1.00 85.31 225 CYS A O 1
ATOM 1771 N N . LEU A 1 226 ? -14.080 -5.983 2.305 1.00 85.75 226 LEU A N 1
ATOM 1772 C CA . LEU A 1 226 ? -15.016 -6.637 3.210 1.00 85.75 226 LEU A CA 1
ATOM 1773 C C . LEU A 1 226 ? -16.052 -7.419 2.408 1.00 85.75 226 LEU A C 1
ATOM 1775 O O . LEU A 1 226 ? -16.416 -7.055 1.288 1.00 85.75 226 LEU A O 1
ATOM 1779 N N . VAL A 1 227 ? -16.526 -8.515 2.998 1.00 80.44 227 VAL A N 1
ATOM 1780 C CA . VAL A 1 227 ? -17.671 -9.244 2.454 1.00 80.44 227 VAL A CA 1
ATOM 1781 C C . VAL A 1 227 ? -18.872 -8.300 2.504 1.00 80.44 227 VAL A C 1
ATOM 1783 O O . VAL A 1 227 ? -19.123 -7.732 3.571 1.00 80.44 227 VAL A O 1
ATOM 1786 N N . PRO A 1 228 ? -19.616 -8.124 1.398 1.00 75.00 228 PRO A N 1
ATOM 1787 C CA . PRO A 1 228 ? -20.798 -7.285 1.417 1.00 75.00 228 PRO A CA 1
ATOM 1788 C C . PRO A 1 228 ? -21.774 -7.778 2.487 1.00 75.00 228 PRO A C 1
ATOM 1790 O O . PRO A 1 228 ? -21.958 -8.983 2.720 1.00 75.00 228 PRO A O 1
ATOM 1793 N N . GLU A 1 229 ? -22.412 -6.829 3.159 1.00 76.38 229 GLU A N 1
ATOM 1794 C CA . GLU A 1 229 ? -23.559 -7.153 3.985 1.00 76.38 229 GLU A CA 1
ATOM 1795 C C . GLU A 1 229 ? -24.673 -7.649 3.063 1.00 76.38 229 GLU A C 1
ATOM 1797 O O . GLU A 1 229 ? -25.066 -6.976 2.109 1.00 76.38 229 GLU A O 1
ATOM 1802 N N . PHE A 1 230 ? -25.157 -8.865 3.315 1.00 73.50 230 PHE A N 1
ATOM 1803 C CA . PHE A 1 230 ? -26.394 -9.305 2.695 1.00 73.50 230 PHE A CA 1
ATOM 1804 C C . PHE A 1 230 ? -27.491 -8.463 3.334 1.00 73.50 230 PHE A C 1
ATOM 1806 O O . PHE A 1 230 ? -27.680 -8.526 4.549 1.00 73.50 230 PHE A O 1
ATOM 1813 N N . GLY A 1 231 ? -28.138 -7.613 2.536 1.00 67.06 231 GLY A N 1
ATOM 1814 C CA . GLY A 1 231 ? -29.182 -6.730 3.038 1.00 67.06 231 GLY A CA 1
ATOM 1815 C C . GLY A 1 231 ? -30.269 -7.511 3.779 1.00 67.06 231 GLY A C 1
ATOM 1816 O O . GLY A 1 231 ? -30.487 -8.697 3.522 1.00 67.06 231 GLY A O 1
ATOM 1817 N N . GLN A 1 232 ? -30.981 -6.821 4.668 1.00 58.53 232 GLN A N 1
ATOM 1818 C CA . GLN A 1 232 ? -32.168 -7.340 5.350 1.00 58.53 232 GLN A CA 1
ATOM 1819 C C . GLN A 1 232 ? -33.361 -7.447 4.384 1.00 58.53 232 GLN A C 1
ATOM 1821 O O . GLN A 1 232 ? -34.423 -6.892 4.639 1.00 58.53 232 GLN A O 1
ATOM 1826 N N . LYS A 1 233 ? -33.198 -8.111 3.233 1.00 59.19 233 LYS A N 1
ATOM 1827 C CA . LYS A 1 233 ? -34.376 -8.539 2.478 1.00 59.19 233 LYS A CA 1
ATOM 1828 C C . LYS A 1 233 ? -35.129 -9.549 3.340 1.00 59.19 233 LYS A C 1
ATOM 1830 O O . LYS A 1 233 ? -34.512 -10.430 3.938 1.00 59.19 233 LYS A O 1
ATOM 1835 N N . GLU A 1 234 ? -36.439 -9.349 3.416 1.00 55.66 234 GLU A N 1
ATOM 1836 C CA . GLU A 1 234 ? -37.318 -9.875 4.466 1.00 55.66 234 GLU A CA 1
ATOM 1837 C C . GLU A 1 234 ? -37.416 -11.406 4.495 1.00 55.66 234 GLU A C 1
ATOM 1839 O O . GLU A 1 234 ? -37.756 -11.966 5.532 1.00 55.66 234 GLU A O 1
ATOM 1844 N N . GLU A 1 235 ? -37.024 -12.102 3.424 1.00 67.56 235 GLU A N 1
ATOM 1845 C CA . GLU A 1 235 ? -37.078 -13.562 3.378 1.00 67.56 235 GLU A CA 1
ATOM 1846 C C . GLU A 1 235 ? -35.782 -14.173 2.845 1.00 67.56 235 GLU A C 1
ATOM 1848 O O . GLU A 1 235 ? -35.467 -14.147 1.654 1.00 67.56 235 GLU A O 1
ATOM 1853 N N . TRP A 1 236 ? -35.020 -14.764 3.764 1.00 72.56 236 TRP A N 1
ATOM 1854 C CA . TRP A 1 236 ? -34.023 -15.771 3.429 1.00 72.56 236 TRP A CA 1
ATOM 1855 C C . TRP A 1 236 ? -34.743 -17.108 3.259 1.00 72.56 236 TRP A C 1
ATOM 1857 O O . TRP A 1 236 ? -35.453 -17.566 4.153 1.00 72.56 236 TRP A O 1
ATOM 1867 N N . VAL A 1 237 ? -34.560 -17.751 2.107 1.00 71.50 237 VAL A N 1
ATOM 1868 C CA . VAL A 1 237 ? -35.169 -19.058 1.844 1.00 71.50 237 VAL A CA 1
ATOM 1869 C C . VAL A 1 237 ? -34.463 -20.101 2.717 1.00 71.50 237 VAL A C 1
ATOM 1871 O O . VAL A 1 237 ? -33.259 -20.311 2.583 1.00 71.50 237 VAL A O 1
ATOM 1874 N N . ASN A 1 238 ? -35.214 -20.759 3.604 1.00 76.25 238 ASN A N 1
ATOM 1875 C CA . ASN A 1 238 ? -34.764 -21.843 4.494 1.00 76.25 238 ASN A CA 1
ATOM 1876 C C . ASN A 1 238 ? -33.816 -21.465 5.651 1.00 76.25 238 ASN A C 1
ATOM 1878 O O . ASN A 1 238 ? -33.309 -22.363 6.327 1.00 76.25 238 ASN A O 1
ATOM 1882 N N . SER A 1 239 ? -33.568 -20.184 5.933 1.00 76.62 239 SER A N 1
ATOM 1883 C CA . SER A 1 239 ? -32.792 -19.795 7.119 1.00 76.62 239 SER A CA 1
ATOM 1884 C C . SER A 1 239 ? -33.160 -18.408 7.625 1.00 76.62 239 SER A C 1
ATOM 1886 O O . SER A 1 239 ? -33.809 -17.629 6.940 1.00 76.62 239 SER A O 1
ATOM 1888 N N . LYS A 1 240 ? -32.705 -18.068 8.832 1.00 81.44 240 LYS A N 1
ATOM 1889 C CA . LYS A 1 240 ? -32.661 -16.667 9.266 1.00 81.44 240 LYS A CA 1
ATOM 1890 C C . LYS A 1 240 ? -31.505 -15.945 8.549 1.00 81.44 240 LYS A C 1
ATOM 1892 O O . LYS A 1 240 ? -30.540 -16.620 8.167 1.00 81.44 240 LYS A O 1
ATOM 1897 N N . PRO A 1 241 ? -31.576 -14.614 8.366 1.00 79.00 241 PRO A N 1
ATOM 1898 C CA . PRO A 1 241 ? -30.450 -13.833 7.870 1.00 79.00 241 PRO A CA 1
ATOM 1899 C C . PRO A 1 241 ? -29.202 -14.060 8.719 1.00 79.00 241 PRO A C 1
ATOM 1901 O O . PRO A 1 241 ? -29.267 -13.927 9.939 1.00 79.00 241 PRO A O 1
ATOM 1904 N N . LEU A 1 242 ? -28.077 -14.385 8.077 1.00 78.38 242 LEU A N 1
ATOM 1905 C CA . LEU A 1 242 ? -26.811 -14.574 8.785 1.00 78.38 242 LEU A CA 1
ATOM 1906 C C . LEU A 1 242 ? -26.095 -13.235 8.980 1.00 78.38 242 LEU A C 1
ATOM 1908 O O . LEU A 1 242 ? -25.694 -12.572 8.015 1.00 78.38 242 LEU A O 1
ATOM 1912 N N . GLY A 1 243 ? -25.870 -12.871 10.239 1.00 76.31 243 GLY A N 1
ATOM 1913 C CA . GLY A 1 243 ? -25.063 -11.720 10.620 1.00 76.31 243 GLY A CA 1
ATOM 1914 C C . GLY A 1 243 ? -23.586 -11.881 10.224 1.00 76.31 243 GLY A C 1
ATOM 1915 O O . GLY A 1 243 ? -23.136 -12.969 9.857 1.00 76.31 243 GLY A O 1
ATOM 1916 N N . PRO A 1 244 ? -22.782 -10.804 10.264 1.00 75.62 244 PRO A N 1
ATOM 1917 C CA . PRO A 1 244 ? -21.342 -10.884 10.004 1.00 75.62 244 PRO A CA 1
ATOM 1918 C C . PRO A 1 244 ? -20.611 -11.888 10.911 1.00 75.62 244 PRO A C 1
ATOM 1920 O O . PRO A 1 244 ? -19.818 -12.685 10.419 1.00 75.62 244 PRO A O 1
ATOM 1923 N N . THR A 1 245 ? -20.932 -11.904 12.209 1.00 79.81 245 THR A N 1
ATOM 1924 C CA . THR A 1 245 ? -20.325 -12.801 13.211 1.00 79.81 245 THR A CA 1
ATOM 1925 C C . THR A 1 245 ? -20.638 -14.272 12.950 1.00 79.81 245 THR A C 1
ATOM 1927 O O . THR A 1 245 ? -19.784 -15.135 13.119 1.00 79.81 245 THR A O 1
ATOM 1930 N N . GLU A 1 246 ? -21.844 -14.584 12.476 1.00 81.88 246 GLU A N 1
ATOM 1931 C CA . GLU A 1 246 ? -22.256 -15.961 12.188 1.00 81.88 246 GLU A CA 1
ATOM 1932 C C . GLU A 1 246 ? -21.595 -16.532 10.929 1.00 81.88 246 GLU A C 1
ATOM 1934 O O . GLU A 1 246 ? -21.538 -17.757 10.776 1.00 81.88 246 GLU A O 1
ATOM 1939 N N . ARG A 1 247 ? -21.108 -15.656 10.039 1.00 83.19 247 ARG A N 1
ATOM 1940 C CA . ARG A 1 247 ? -20.403 -15.996 8.794 1.00 83.19 247 ARG A CA 1
ATOM 1941 C C . ARG A 1 247 ? -18.886 -16.086 8.975 1.00 83.19 247 ARG A C 1
ATOM 1943 O O . ARG A 1 247 ? -18.205 -16.608 8.093 1.00 83.19 247 ARG A O 1
ATOM 1950 N N . GLU A 1 248 ? -18.345 -15.595 10.086 1.00 79.94 248 GLU A N 1
ATOM 1951 C CA . GLU A 1 248 ? -16.903 -15.573 10.319 1.00 79.94 248 GLU A CA 1
ATOM 1952 C C . GLU A 1 248 ? -16.320 -16.995 10.362 1.00 79.94 248 GLU A C 1
ATOM 1954 O O . GLU A 1 248 ? -16.849 -17.893 11.015 1.00 79.94 248 GLU A O 1
ATOM 1959 N N . GLY A 1 249 ? -15.248 -17.221 9.595 1.00 80.88 249 GLY A N 1
ATOM 1960 C CA . GLY A 1 249 ? -14.602 -18.532 9.471 1.00 80.88 249 GLY A CA 1
ATOM 1961 C C . GLY A 1 249 ? -15.399 -19.587 8.691 1.00 80.88 249 GLY A C 1
ATOM 1962 O O . GLY A 1 249 ? -14.933 -20.719 8.571 1.00 80.88 249 GLY A O 1
ATOM 1963 N N . LYS A 1 250 ? -16.572 -19.246 8.139 1.00 82.94 250 LYS A N 1
ATOM 1964 C CA . LYS A 1 250 ? -17.412 -20.170 7.366 1.00 82.94 250 LYS A CA 1
ATOM 1965 C C . LYS A 1 250 ? -17.375 -19.843 5.878 1.00 82.94 250 LYS A C 1
ATOM 1967 O O . LYS A 1 250 ? -17.350 -18.683 5.471 1.00 82.94 250 LYS A O 1
ATOM 1972 N N . VAL A 1 251 ? -17.437 -20.883 5.050 1.00 78.94 251 VAL A N 1
ATOM 1973 C CA . VAL A 1 251 ? -17.705 -20.731 3.617 1.00 78.94 251 VAL A CA 1
ATOM 1974 C C . VAL A 1 251 ? -19.210 -20.568 3.442 1.00 78.94 251 VAL A C 1
ATOM 1976 O O . VAL A 1 251 ? -19.973 -21.484 3.735 1.00 78.94 251 VAL A O 1
ATOM 1979 N N . VAL A 1 252 ? -19.637 -19.395 2.978 1.00 77.69 252 VAL A N 1
ATOM 1980 C CA . VAL A 1 252 ? -21.044 -19.110 2.676 1.00 77.69 252 VAL A CA 1
ATOM 1981 C C . VAL A 1 252 ? -21.235 -19.179 1.168 1.00 77.69 252 VAL A C 1
ATOM 1983 O O . VAL A 1 252 ? -20.656 -18.382 0.431 1.00 77.69 252 VAL A O 1
ATOM 1986 N N . VAL A 1 253 ? -22.046 -20.131 0.708 1.00 78.44 253 VAL A N 1
ATOM 1987 C CA . VAL A 1 253 ? -22.468 -20.215 -0.693 1.00 78.44 253 VAL A CA 1
ATOM 1988 C C . VAL A 1 253 ? -23.774 -19.449 -0.835 1.00 78.44 253 VAL A C 1
ATOM 1990 O O . VAL A 1 253 ? -24.760 -19.774 -0.179 1.00 78.44 253 VAL A O 1
ATOM 1993 N N . VAL A 1 254 ? -23.777 -18.426 -1.685 1.00 76.00 254 VAL A N 1
ATOM 1994 C CA . VAL A 1 254 ? -24.980 -17.650 -1.994 1.00 76.00 254 VAL A CA 1
ATOM 1995 C C . VAL A 1 254 ? -25.458 -18.066 -3.371 1.00 76.00 254 VAL A C 1
ATOM 1997 O O . VAL A 1 254 ? -24.766 -17.837 -4.362 1.00 76.00 254 VAL A O 1
ATOM 2000 N N . HIS A 1 255 ? -26.628 -18.694 -3.425 1.00 76.00 255 HIS A N 1
ATOM 2001 C CA . HIS A 1 255 ? -27.267 -19.051 -4.680 1.00 76.00 255 HIS A CA 1
ATOM 2002 C C . HIS A 1 255 ? -28.307 -17.986 -5.023 1.00 76.00 255 HIS A C 1
ATOM 2004 O O . HIS A 1 255 ? -29.307 -17.836 -4.322 1.00 76.00 255 HIS A O 1
ATOM 2010 N N . PHE A 1 256 ? -28.044 -17.215 -6.075 1.00 71.94 256 PHE A N 1
ATOM 2011 C CA . PHE A 1 256 ? -28.996 -16.237 -6.587 1.00 71.94 256 PHE A CA 1
ATOM 2012 C C . PHE A 1 256 ? -29.931 -16.931 -7.570 1.00 71.94 256 PHE A C 1
ATOM 2014 O O . PHE A 1 256 ? -29.479 -17.614 -8.485 1.00 71.94 256 PHE A O 1
ATOM 2021 N N . TRP A 1 257 ? -31.230 -16.738 -7.381 1.00 69.19 257 TRP A N 1
ATOM 2022 C CA . TRP A 1 257 ? -32.262 -17.242 -8.272 1.00 69.19 257 TRP A CA 1
ATOM 2023 C C . TRP A 1 257 ? -33.173 -16.092 -8.689 1.00 69.19 257 TRP A C 1
ATOM 2025 O O . TRP A 1 257 ? -33.414 -15.165 -7.912 1.00 69.19 257 TRP A O 1
ATOM 2035 N N . THR A 1 258 ? -33.684 -16.169 -9.909 1.00 68.38 258 THR A N 1
ATOM 2036 C CA . THR A 1 258 ? -34.696 -15.258 -10.437 1.00 68.38 258 THR A CA 1
ATOM 2037 C C . THR A 1 258 ? -35.762 -16.108 -11.119 1.00 68.38 258 THR A C 1
ATOM 2039 O O . THR A 1 258 ? -35.422 -16.866 -12.026 1.00 68.38 258 THR A O 1
ATOM 2042 N N . PHE A 1 259 ? -37.025 -16.000 -10.701 1.00 71.00 259 PHE A N 1
ATOM 2043 C CA . PHE A 1 259 ? -38.153 -16.495 -11.497 1.00 71.00 259 PHE A CA 1
ATOM 2044 C C . PHE A 1 259 ? -38.438 -15.471 -12.602 1.00 71.00 259 PHE A C 1
ATOM 2046 O O . PHE A 1 259 ? -38.563 -14.282 -12.303 1.00 71.00 259 PHE A O 1
ATOM 2053 N N . GLY A 1 260 ? -38.490 -15.933 -13.850 1.00 50.97 260 GLY A N 1
ATOM 2054 C CA . GLY A 1 260 ? -38.961 -15.175 -15.010 1.00 50.97 260 GLY A CA 1
ATOM 2055 C C . GLY A 1 260 ? -40.299 -15.709 -15.485 1.00 50.97 260 GLY A C 1
ATOM 2056 O O . GLY A 1 260 ? -40.505 -16.935 -15.330 1.00 50.97 260 GLY A O 1
#

Secondary structure (DSSP, 8-state):
-------PPPP-------------------------GGGHHHHHHHHTS---HHHHHHHHHHHHHHHHHH-HHHHHHTT--HHHHHHHHHHHHHHHHHHHHTTSS-HHHHHHHHHHHHHHHHHHHHHHS-HHHHHHHHHHHHHHH-GGGGGSHHHHHHTT--HHHHHHHHHHHHHHHHHH--SSSPPPHHHHHHHHTTS-HHHHHHHHHHH-S---GGG----SSPPPP----S--TTSPPPPHHHHTTS----------

Foldseek 3Di:
DDDDDDDDDDDDDDDDDDDDPDPDPPPPDPDDDPDDPVVVVVVVVVVPPPPPLLLVLLLVLQLQLLQLLPWVVLCVVLVADPVLNVLLVVLSQVVQVLQVVLVPDDPVVVSVSSVVSSVSNLVSCPVSHDPVSSLQSLLQSCLVQPLSQCLNCVSVVVLVNDNVLSVVLSVLVVVQCVVVVPPDDDGDPVSNVVNVVSDDPVSVVSSVVSSPDDDDCVPGDRDSHDDDQPDPPPDDDPDDRDDPVNCPPHDDDDDDDDDD

pLDDT: mean 78.4, std 21.98, range [27.5, 98.44]

Radius of gyration: 23.56 Å; chains: 1; bounding box: 91×47×57 Å

Sequence (260 aa):
MEPKATRRLTPMKKCILLGLGWILLVVSFCLGQDVDLTKKEQTKKGLAETLNPELTAKIAGFSNYVSVLRDDKVRAELKLGESQRKNLDKELNNLDLPFWQARDIKMAEIIKKKGDCFDHLDNALAKILTVTQKRRADGLFLQVHGWPSLVIPKIGDRFGVKPDLRGKIHSLIEAERSATGKKEGPLSGDCQTKIKNLFSVNQLRTLEKASGASFDFSKIVFRACLVPEFGQKEEWVNSKPLGPTEREGKVVVVHFWTFG